Protein AF-A0A2E7CX13-F1 (afdb_monomer)

Structure (mmCIF, N/CA/C/O backbone):
data_AF-A0A2E7CX13-F1
#
_entry.id   AF-A0A2E7CX13-F1
#
loop_
_atom_site.group_PDB
_atom_site.id
_atom_site.type_symbol
_atom_site.label_atom_id
_atom_site.label_alt_id
_atom_site.label_comp_id
_atom_site.label_asym_id
_atom_site.label_entity_id
_atom_site.label_seq_id
_atom_site.pdbx_PDB_ins_code
_atom_site.Cartn_x
_atom_site.Cartn_y
_atom_site.Cartn_z
_atom_site.occupancy
_atom_site.B_iso_or_equiv
_atom_site.auth_seq_id
_atom_site.auth_comp_id
_atom_site.auth_asym_id
_atom_site.auth_atom_id
_atom_site.pdbx_PDB_model_num
ATOM 1 N N . MET A 1 1 ? -45.166 -41.667 21.341 1.00 58.81 1 MET A N 1
ATOM 2 C CA . MET A 1 1 ? -43.949 -41.031 21.883 1.00 58.81 1 MET A CA 1
ATOM 3 C C . MET A 1 1 ? -43.698 -39.803 21.030 1.00 58.81 1 MET A C 1
ATOM 5 O O . MET A 1 1 ? -43.535 -39.968 19.830 1.00 58.81 1 MET A O 1
ATOM 9 N N . GLY A 1 2 ? -43.829 -38.601 21.593 1.00 63.16 2 GLY A N 1
ATOM 10 C CA . GLY A 1 2 ? -43.587 -37.363 20.851 1.00 63.16 2 GLY A CA 1
ATOM 11 C C . GLY A 1 2 ? -42.086 -37.153 20.697 1.00 63.16 2 GLY A C 1
ATOM 12 O O . GLY A 1 2 ? -41.378 -37.131 21.699 1.00 63.16 2 GLY A O 1
ATOM 13 N N . SER A 1 3 ? -41.606 -37.072 19.459 1.00 66.44 3 SER A N 1
ATOM 14 C CA . SER A 1 3 ? -40.248 -36.619 19.168 1.00 66.44 3 SER A CA 1
ATOM 15 C C . SER A 1 3 ? -40.232 -35.104 19.347 1.00 66.44 3 SER A C 1
ATOM 17 O O . SER A 1 3 ? -40.967 -34.395 18.662 1.00 66.44 3 SER A O 1
ATOM 19 N N . TYR A 1 4 ? -39.446 -34.623 20.303 1.00 64.88 4 TYR A N 1
ATOM 20 C CA . TYR A 1 4 ? -39.110 -33.211 20.393 1.00 64.88 4 TYR A CA 1
ATOM 21 C C . TYR A 1 4 ? -37.894 -32.991 19.498 1.00 64.88 4 TYR A C 1
ATOM 23 O O . TYR A 1 4 ? -36.850 -33.605 19.704 1.00 64.88 4 TYR A O 1
ATOM 31 N N . THR A 1 5 ? -38.058 -32.179 18.458 1.00 73.94 5 THR A N 1
ATOM 32 C CA . THR A 1 5 ? -36.937 -31.683 17.659 1.00 73.94 5 THR A CA 1
ATOM 33 C C . THR A 1 5 ? -36.339 -30.517 18.428 1.00 73.94 5 THR A C 1
ATOM 35 O O . THR A 1 5 ? -36.969 -29.466 18.534 1.00 73.94 5 THR A O 1
ATOM 38 N N . GLU A 1 6 ? -35.169 -30.717 19.027 1.00 71.31 6 GLU A N 1
ATOM 39 C CA . GLU A 1 6 ? -34.402 -29.604 19.576 1.00 71.31 6 GLU A CA 1
ATOM 40 C C . GLU A 1 6 ? -33.894 -28.760 18.404 1.00 71.31 6 GLU A C 1
ATOM 42 O O . GLU A 1 6 ? -33.181 -29.247 17.526 1.00 71.31 6 GLU A O 1
ATOM 47 N N . LEU A 1 7 ? -34.323 -27.501 18.359 1.00 70.00 7 LEU A N 1
ATOM 48 C CA . LEU A 1 7 ? -33.728 -26.498 17.488 1.00 70.00 7 LEU A CA 1
ATOM 49 C C . LEU A 1 7 ? -32.399 -26.100 18.126 1.00 70.00 7 LEU A C 1
ATOM 51 O O . LEU A 1 7 ? -32.385 -25.411 19.145 1.00 70.00 7 LEU A O 1
ATOM 55 N N . LEU A 1 8 ? -31.291 -26.565 17.547 1.00 72.19 8 LEU A N 1
ATOM 56 C CA . LEU A 1 8 ? -29.978 -26.003 17.840 1.00 72.19 8 LEU A CA 1
ATOM 57 C C . LEU A 1 8 ? -30.003 -24.526 17.449 1.00 72.19 8 LEU A C 1
ATOM 59 O O . LEU A 1 8 ? -30.216 -24.184 16.286 1.00 72.19 8 LEU A O 1
ATOM 63 N N . GLU A 1 9 ? -29.814 -23.657 18.434 1.00 68.50 9 GLU A N 1
ATOM 64 C CA . GLU A 1 9 ? -29.599 -22.239 18.194 1.00 68.50 9 GLU A CA 1
ATOM 65 C C . GLU A 1 9 ? -28.250 -22.086 17.486 1.00 68.50 9 GLU A C 1
ATOM 67 O O . GLU A 1 9 ? -27.199 -22.440 18.029 1.00 68.50 9 GLU A O 1
ATOM 72 N N . GLN A 1 10 ? -28.280 -21.609 16.244 1.00 65.06 10 GLN A N 1
ATOM 73 C CA . GLN A 1 10 ? -27.065 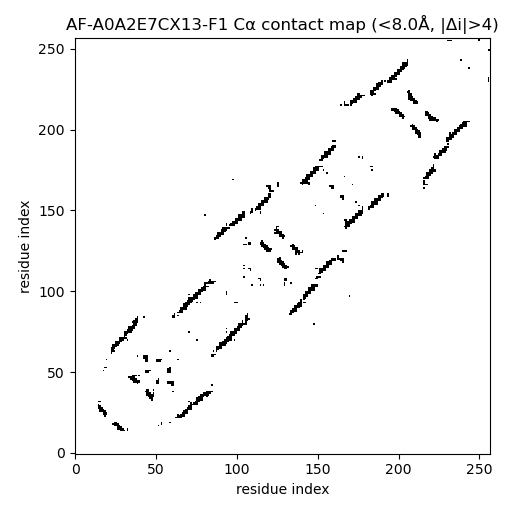-21.300 15.510 1.00 65.06 10 GLN A CA 1
ATOM 74 C C . GLN A 1 10 ? -26.466 -20.038 16.128 1.00 65.06 10 GLN A C 1
ATOM 76 O O . GLN A 1 10 ? -26.970 -18.933 15.933 1.00 65.06 10 GLN A O 1
ATOM 81 N N . ARG A 1 11 ? -25.408 -20.209 16.921 1.00 63.69 11 ARG A N 1
ATOM 82 C CA . ARG A 1 11 ? -24.608 -19.081 17.385 1.00 63.69 11 ARG A CA 1
ATOM 83 C C . ARG A 1 11 ? -23.756 -18.609 16.219 1.00 63.69 11 ARG A C 1
ATOM 85 O O . ARG A 1 11 ? -22.940 -19.372 15.714 1.00 63.69 11 ARG A O 1
ATOM 92 N N . GLN A 1 12 ? -23.975 -17.371 15.792 1.00 63.53 12 GLN A N 1
ATOM 93 C CA . GLN A 1 12 ? -23.035 -16.677 14.927 1.00 63.53 12 GLN A CA 1
ATOM 94 C C . GLN A 1 12 ? -21.748 -16.489 15.738 1.00 63.53 12 GLN A C 1
ATOM 96 O O . GLN A 1 12 ? -21.770 -15.841 16.787 1.00 63.53 12 GLN A O 1
ATOM 101 N N . LEU A 1 13 ? -20.671 -17.147 15.314 1.00 69.31 13 LEU A N 1
ATOM 102 C CA . LEU A 1 13 ? -19.339 -16.871 15.837 1.00 69.31 13 LEU A CA 1
ATOM 103 C C . LEU A 1 13 ? -18.994 -15.435 15.439 1.00 69.31 13 LEU A C 1
ATOM 105 O O . LEU A 1 13 ? -19.281 -15.010 14.320 1.00 69.31 13 LEU A O 1
ATOM 109 N N . LEU A 1 14 ? -18.494 -14.664 16.401 1.00 71.75 14 LEU A N 1
ATOM 1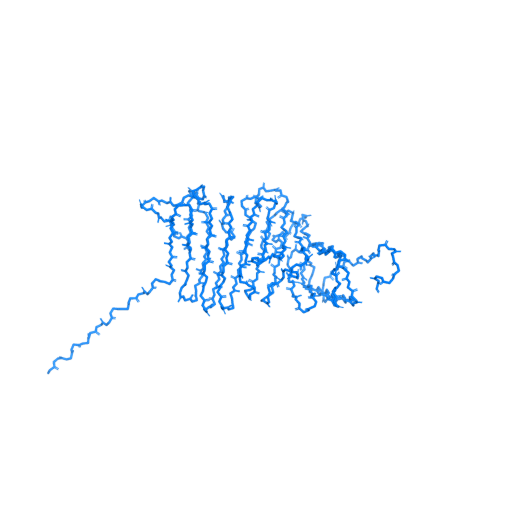10 C CA . LEU A 1 14 ? -17.903 -13.369 16.103 1.00 71.75 14 LEU A CA 1
ATOM 111 C C . LEU A 1 14 ? -16.570 -13.672 15.441 1.00 71.75 14 LEU A C 1
ATOM 113 O O . LEU A 1 14 ? -15.701 -14.200 16.123 1.00 71.75 14 LEU A O 1
ATOM 117 N N . THR A 1 15 ? -16.455 -13.364 14.156 1.00 87.62 15 THR A N 1
ATOM 118 C CA . THR A 1 15 ? -15.236 -13.632 13.391 1.00 87.62 15 THR A CA 1
ATOM 119 C C . THR A 1 15 ? -14.165 -12.560 13.598 1.00 87.62 15 THR A C 1
ATOM 121 O O . THR A 1 15 ? -12.976 -12.787 13.422 1.00 87.62 15 THR A O 1
ATOM 124 N N . LEU A 1 16 ? -14.582 -11.394 14.108 1.00 93.88 16 LEU A N 1
ATOM 125 C CA . LEU A 1 16 ? -13.712 -10.264 14.406 1.00 93.88 16 LEU A CA 1
ATOM 126 C C . LEU A 1 16 ? -13.648 -9.974 15.904 1.00 93.88 16 LEU A C 1
ATOM 128 O O . LEU A 1 16 ? -14.668 -9.758 16.569 1.00 93.88 16 LEU A O 1
ATOM 132 N N . LEU A 1 17 ? -12.425 -9.878 16.416 1.00 94.75 17 LEU A N 1
ATOM 133 C CA . LEU A 1 17 ? -12.120 -9.412 17.761 1.00 94.75 17 LEU A CA 1
ATOM 134 C C . LEU A 1 17 ? -11.445 -8.040 17.692 1.00 94.75 17 LEU A C 1
ATOM 136 O O . LEU A 1 17 ? -10.468 -7.841 16.977 1.00 94.75 17 LEU A O 1
ATOM 140 N N . THR A 1 18 ? -11.949 -7.097 18.488 1.00 96.44 18 THR A N 1
ATOM 141 C CA . THR A 1 18 ? -11.361 -5.761 18.639 1.00 96.44 18 THR A CA 1
ATOM 142 C C . THR A 1 18 ? -10.992 -5.486 20.084 1.00 96.44 18 THR A C 1
ATOM 144 O O . THR A 1 18 ? -11.840 -5.613 20.972 1.00 96.44 18 THR A O 1
ATOM 147 N N . THR A 1 19 ? -9.770 -5.024 20.324 1.00 96.69 19 THR A N 1
ATOM 148 C CA . THR A 1 19 ? -9.323 -4.560 21.642 1.00 96.69 19 THR A CA 1
ATOM 149 C C . THR A 1 19 ? -8.662 -3.197 21.530 1.00 96.69 19 THR A C 1
ATOM 151 O O . THR A 1 19 ? -7.894 -2.961 20.604 1.00 96.69 19 THR A O 1
ATOM 154 N N . PHE A 1 20 ? -8.916 -2.318 22.496 1.00 97.69 20 PHE A N 1
ATOM 155 C CA . PHE A 1 20 ? -8.217 -1.045 22.632 1.00 97.69 20 PHE A CA 1
ATOM 156 C C . PHE A 1 20 ? -7.638 -0.964 24.039 1.00 97.69 20 PHE A C 1
ATOM 158 O O . PHE A 1 20 ? -8.391 -1.053 25.008 1.00 97.69 20 PHE A O 1
ATOM 165 N N . ASP A 1 21 ? -6.318 -0.855 24.150 1.00 97.75 21 ASP A N 1
ATOM 166 C CA . ASP A 1 21 ? -5.628 -0.734 25.434 1.00 97.75 21 ASP A CA 1
ATOM 167 C C . ASP A 1 21 ? -4.359 0.104 25.281 1.00 97.75 21 ASP A C 1
ATOM 169 O O . ASP A 1 21 ? -3.597 -0.076 24.335 1.00 97.75 21 ASP A O 1
ATOM 173 N N . ASN A 1 22 ? -4.131 1.031 26.214 1.00 95.62 22 ASN A N 1
ATOM 174 C CA . ASN A 1 22 ? -2.950 1.904 26.238 1.00 95.62 22 ASN A CA 1
ATOM 175 C C . ASN A 1 22 ? -2.637 2.598 24.891 1.00 95.62 22 ASN A C 1
ATOM 177 O O . ASN A 1 22 ? -1.475 2.788 24.530 1.00 95.62 22 ASN A O 1
ATOM 181 N N . GLY A 1 23 ? -3.681 2.981 24.149 1.00 95.25 23 GLY A N 1
ATOM 182 C CA . GLY A 1 23 ? -3.570 3.622 22.836 1.00 95.25 23 GLY A CA 1
ATOM 183 C C . GLY A 1 23 ? -3.341 2.661 21.665 1.00 95.25 23 GLY A C 1
ATOM 184 O O . GLY A 1 23 ? -3.286 3.104 20.524 1.00 95.25 23 GLY A O 1
ATOM 185 N N . VAL A 1 24 ? -3.246 1.353 21.897 1.00 96.69 24 VAL A N 1
ATOM 186 C CA . VAL A 1 24 ? -3.110 0.360 20.827 1.00 96.69 24 VAL A CA 1
ATOM 187 C C . VAL A 1 24 ? -4.485 -0.188 20.471 1.00 96.69 24 VAL A C 1
ATOM 189 O O . VAL A 1 24 ? -5.127 -0.840 21.297 1.00 96.69 24 VAL A O 1
ATOM 192 N N . LEU A 1 25 ? -4.934 0.053 19.239 1.00 96.62 25 LEU A N 1
ATOM 193 C CA . LEU A 1 25 ? -6.108 -0.608 18.673 1.00 96.62 25 LEU A CA 1
ATOM 194 C C . LEU A 1 25 ? -5.650 -1.879 17.958 1.00 96.62 25 LEU A C 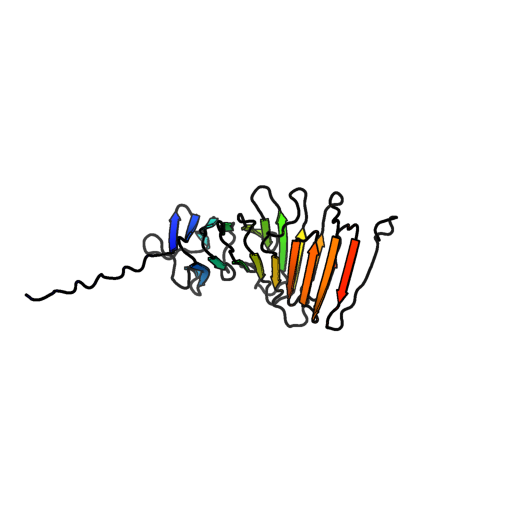1
ATOM 196 O O . LEU A 1 25 ? -4.834 -1.817 17.047 1.00 96.62 25 LEU A O 1
ATOM 200 N N . THR A 1 26 ? -6.161 -3.031 18.378 1.00 97.19 26 THR A N 1
ATOM 201 C CA . THR A 1 26 ? -5.915 -4.317 17.718 1.00 97.19 26 THR A CA 1
ATOM 202 C C . THR A 1 26 ? -7.215 -4.859 17.150 1.00 97.19 26 THR A C 1
ATOM 204 O O . THR A 1 26 ? -8.224 -4.907 17.860 1.00 97.19 26 THR A O 1
ATOM 207 N N . VAL A 1 27 ? -7.173 -5.269 15.887 1.00 96.69 27 VAL A N 1
ATOM 208 C CA . VAL A 1 27 ? -8.234 -6.005 15.199 1.00 96.69 27 VAL A CA 1
ATOM 209 C C . VAL A 1 27 ? -7.658 -7.347 14.771 1.00 96.69 27 VAL A C 1
ATOM 211 O O . VAL A 1 27 ? -6.589 -7.376 14.170 1.00 96.69 27 VAL A O 1
ATOM 214 N N . SER A 1 28 ? -8.342 -8.441 15.087 1.00 95.69 28 SER A N 1
ATOM 215 C CA . SER A 1 28 ? -7.964 -9.775 14.621 1.00 95.69 28 SER A CA 1
ATOM 216 C C . SER A 1 28 ? -9.162 -10.502 14.029 1.00 95.69 28 SER A C 1
ATOM 218 O O . SER A 1 28 ? -10.250 -10.431 14.610 1.00 95.69 28 SER A O 1
ATOM 220 N N . SER A 1 29 ? -8.943 -11.204 12.924 1.00 94.75 29 SER A N 1
ATOM 221 C CA . SER A 1 29 ? -9.902 -12.129 12.322 1.00 94.75 29 SER A CA 1
ATOM 222 C C . SER A 1 29 ? -9.597 -13.585 12.701 1.00 94.75 29 SER A C 1
ATOM 224 O O . SER A 1 29 ? -8.470 -13.900 13.087 1.00 94.75 29 SER A O 1
ATOM 226 N N . ASP A 1 30 ? -10.611 -14.450 12.667 1.00 90.88 30 ASP A N 1
ATOM 227 C CA . ASP A 1 30 ? -10.486 -15.909 12.798 1.00 90.88 30 ASP A CA 1
ATOM 228 C C . ASP A 1 30 ? -11.205 -16.700 11.681 1.00 90.88 30 ASP A C 1
ATOM 230 O O . ASP A 1 30 ? -11.387 -17.917 11.819 1.00 90.88 30 ASP A O 1
ATOM 234 N N . ASP A 1 31 ? -11.635 -16.007 10.617 1.00 91.50 31 ASP A N 1
ATOM 235 C CA . ASP A 1 31 ? -12.180 -16.590 9.383 1.00 91.50 31 ASP A CA 1
ATOM 236 C C . ASP A 1 31 ? -11.883 -15.665 8.175 1.00 91.50 31 ASP A C 1
ATOM 238 O O . ASP A 1 31 ? -11.251 -14.622 8.293 1.00 91.50 31 ASP A O 1
ATOM 242 N N . GLY A 1 32 ? -12.396 -15.977 6.983 1.00 89.12 32 GLY A N 1
ATOM 243 C CA . GLY A 1 32 ? -12.306 -15.105 5.807 1.00 89.12 32 GLY A CA 1
ATOM 244 C C . GLY A 1 32 ? -13.154 -13.832 5.941 1.00 89.12 32 GLY A C 1
ATOM 245 O O . GLY A 1 32 ? -14.264 -13.764 5.404 1.00 89.12 32 GLY A O 1
ATOM 246 N N . ASP A 1 33 ? -12.646 -12.823 6.654 1.00 94.31 33 ASP A N 1
ATOM 247 C CA . ASP A 1 33 ? -13.345 -11.562 6.913 1.00 94.31 33 ASP A CA 1
ATOM 248 C C . ASP A 1 33 ? -12.975 -10.405 5.975 1.00 94.31 33 ASP A C 1
ATOM 250 O O . ASP A 1 33 ? -11.854 -10.257 5.488 1.00 94.31 33 ASP A O 1
ATOM 254 N N . ASN A 1 34 ? -13.930 -9.481 5.835 1.00 94.50 34 ASN A N 1
ATOM 255 C CA . ASN A 1 34 ? -13.649 -8.118 5.397 1.00 94.50 34 ASN A CA 1
ATOM 256 C C . ASN A 1 34 ? -13.408 -7.251 6.640 1.00 94.50 34 ASN A C 1
ATOM 258 O O . ASN A 1 34 ? -14.308 -7.096 7.467 1.00 94.50 34 ASN A O 1
ATOM 262 N N . ILE A 1 35 ? -12.225 -6.658 6.757 1.00 95.31 35 ILE A N 1
ATOM 263 C CA . ILE A 1 35 ? -11.826 -5.728 7.811 1.00 95.31 35 ILE A CA 1
ATOM 264 C C . ILE A 1 35 ? -11.744 -4.329 7.201 1.00 95.31 35 ILE A C 1
ATOM 266 O O . ILE A 1 35 ? -10.724 -3.939 6.645 1.00 95.31 35 ILE A O 1
ATOM 270 N N . VAL A 1 36 ? -12.824 -3.554 7.306 1.00 95.31 36 VAL A N 1
ATOM 271 C CA . VAL A 1 36 ? -12.869 -2.169 6.817 1.00 95.31 36 VAL A CA 1
ATOM 272 C C . VAL A 1 36 ? -12.758 -1.214 7.997 1.00 95.31 36 VAL A C 1
ATOM 274 O O . VAL A 1 36 ? -13.698 -1.078 8.787 1.00 95.31 36 VAL A O 1
ATOM 277 N N . LEU A 1 37 ? -11.617 -0.542 8.112 1.00 94.56 37 LEU A N 1
ATOM 278 C CA . LEU A 1 37 ? -11.345 0.449 9.146 1.00 94.56 37 LEU A CA 1
ATOM 279 C C . LEU A 1 37 ? -11.498 1.860 8.586 1.00 94.56 37 LEU A C 1
ATOM 281 O O . LEU A 1 37 ? -10.917 2.221 7.565 1.00 94.56 37 LEU A O 1
ATOM 285 N N . ALA A 1 38 ? -12.290 2.675 9.279 1.00 93.56 38 ALA A N 1
ATOM 286 C CA . ALA A 1 38 ? -12.569 4.041 8.860 1.00 93.56 38 ALA A CA 1
ATOM 287 C C . ALA A 1 38 ? -12.825 4.975 10.042 1.00 93.56 38 ALA A C 1
ATOM 289 O O . ALA A 1 38 ? -13.101 4.531 11.157 1.00 93.56 38 ALA A O 1
ATOM 290 N N . THR A 1 39 ? -12.809 6.280 9.788 1.00 92.19 39 THR A N 1
ATOM 291 C CA . THR A 1 39 ? -13.294 7.304 10.723 1.00 92.19 39 THR A CA 1
ATOM 292 C C . THR A 1 39 ? -14.655 7.826 10.273 1.00 92.19 39 THR A C 1
ATOM 294 O O . THR A 1 39 ? -14.791 8.264 9.133 1.00 92.19 39 THR A O 1
ATOM 297 N N . ASN A 1 40 ? -15.666 7.792 11.144 1.00 93.50 40 ASN A N 1
ATOM 298 C CA . ASN A 1 40 ? -16.998 8.307 10.806 1.00 93.50 40 ASN A CA 1
ATOM 299 C C . ASN A 1 40 ? -17.077 9.845 10.868 1.00 93.50 40 ASN A C 1
ATOM 301 O O . ASN A 1 40 ? -16.144 10.517 11.301 1.00 93.50 40 ASN A O 1
ATOM 305 N N . GLU A 1 41 ? -18.232 10.405 10.497 1.00 90.69 41 GLU A N 1
ATOM 306 C CA . GLU A 1 41 ? -18.490 11.858 10.492 1.00 90.69 41 GLU A CA 1
ATOM 307 C C . GLU A 1 41 ? -18.347 12.529 11.871 1.00 90.69 41 GLU A C 1
ATOM 309 O O . GLU A 1 41 ? -18.118 13.733 11.955 1.00 90.69 41 GLU A O 1
ATOM 314 N N . ASN A 1 42 ? -18.468 11.760 12.957 1.00 91.38 42 ASN A N 1
ATOM 315 C CA . ASN A 1 42 ? -18.275 12.248 14.323 1.00 91.38 42 ASN A CA 1
ATOM 316 C C . ASN A 1 42 ? -16.817 12.119 14.795 1.00 91.38 42 ASN A C 1
ATOM 318 O O . ASN A 1 42 ? -16.534 12.385 15.961 1.00 91.38 42 ASN A O 1
ATOM 322 N N . GLY A 1 43 ? -15.905 11.683 13.921 1.00 89.69 43 GLY A N 1
ATOM 323 C CA . GLY A 1 43 ? -14.495 11.488 14.234 1.00 89.69 43 GLY A CA 1
ATOM 324 C C . GLY A 1 43 ? -14.203 10.249 15.077 1.00 89.69 43 GLY A C 1
ATOM 325 O O . GLY A 1 43 ? -13.136 10.190 15.668 1.00 89.69 43 GLY A O 1
ATOM 326 N N . ALA A 1 44 ? -15.108 9.268 15.157 1.00 93.69 44 ALA A N 1
ATOM 327 C CA . ALA A 1 44 ? -14.857 8.009 15.864 1.00 93.69 44 ALA A CA 1
ATOM 328 C C . ALA A 1 44 ? -14.353 6.917 14.912 1.00 93.69 44 ALA A C 1
ATOM 330 O O . ALA A 1 44 ? -14.776 6.855 13.753 1.00 93.69 44 ALA A O 1
ATOM 331 N N . VAL A 1 45 ? -13.503 6.021 15.420 1.00 94.56 45 VAL A N 1
ATOM 332 C CA . VAL A 1 45 ? -13.055 4.835 14.681 1.00 94.56 45 VAL A CA 1
ATOM 333 C C . VAL A 1 45 ? -14.222 3.864 14.495 1.00 94.56 45 VAL A C 1
ATOM 335 O O . VAL A 1 45 ? -14.994 3.586 15.418 1.00 94.56 45 VAL A O 1
ATOM 338 N N . THR A 1 46 ? -14.343 3.329 13.286 1.00 95.69 46 THR A N 1
ATOM 339 C CA . THR A 1 46 ? -15.327 2.318 12.912 1.00 95.69 46 THR A CA 1
ATOM 340 C C . THR A 1 46 ? -14.650 1.096 12.313 1.00 95.69 46 THR A C 1
ATOM 342 O O . THR A 1 46 ? -13.674 1.232 11.579 1.00 95.69 46 THR A O 1
ATOM 345 N N . LEU A 1 47 ? -15.198 -0.078 12.618 1.00 96.44 47 LEU A N 1
ATOM 346 C CA . LEU A 1 47 ? -14.871 -1.356 11.996 1.00 96.44 47 LEU A CA 1
ATOM 347 C C . LEU A 1 47 ? -16.129 -1.873 11.303 1.00 96.44 47 LEU A C 1
ATOM 349 O O . LEU A 1 47 ? -17.164 -2.047 11.950 1.00 96.44 47 LEU A O 1
ATOM 353 N N . ASN A 1 48 ? -16.065 -2.080 9.989 1.00 95.38 48 ASN A N 1
ATOM 354 C CA . ASN A 1 48 ? -17.203 -2.500 9.166 1.00 95.38 48 ASN A CA 1
ATOM 355 C C . ASN A 1 48 ? -18.447 -1.612 9.377 1.00 95.38 48 ASN A C 1
ATOM 357 O O . ASN A 1 48 ? -19.581 -2.085 9.436 1.00 95.38 48 ASN A O 1
ATOM 361 N N . GLY A 1 49 ? -18.221 -0.304 9.552 1.00 95.06 49 GLY A N 1
ATOM 362 C CA . GLY A 1 49 ? -19.256 0.702 9.812 1.00 95.06 49 GLY A CA 1
ATOM 363 C C . GLY A 1 49 ? -19.776 0.760 11.256 1.00 95.06 49 GLY A C 1
ATOM 364 O O . GLY A 1 49 ? -20.487 1.705 11.601 1.00 95.06 49 GLY A O 1
ATOM 365 N N . ALA A 1 50 ? -19.416 -0.190 12.123 1.00 95.88 50 ALA A N 1
ATOM 366 C CA . ALA A 1 50 ? -19.771 -0.165 13.540 1.00 95.88 50 ALA A CA 1
ATOM 367 C C . ALA A 1 50 ? -18.739 0.630 14.353 1.00 95.88 50 ALA A C 1
ATOM 369 O O . ALA A 1 50 ? -17.538 0.487 14.150 1.00 95.88 50 ALA A O 1
ATOM 370 N N . VAL A 1 51 ? -19.195 1.460 15.297 1.00 96.31 51 VAL A N 1
ATOM 371 C CA . VAL A 1 51 ? -18.301 2.252 16.160 1.00 96.31 51 VAL A CA 1
ATOM 372 C C . VAL A 1 51 ? -17.523 1.341 17.104 1.00 96.31 51 VAL A C 1
ATOM 374 O O . VAL A 1 51 ? -18.117 0.628 17.917 1.00 96.31 51 VAL A O 1
ATOM 377 N N . VAL A 1 52 ? -16.194 1.426 17.048 1.00 96.31 52 VAL A N 1
ATOM 378 C CA . VAL A 1 52 ? -15.315 0.767 18.015 1.00 96.31 52 VAL A CA 1
ATOM 379 C C . VAL A 1 52 ? -15.413 1.523 19.336 1.00 96.31 52 VAL A C 1
ATOM 381 O O . VAL A 1 52 ? -15.236 2.740 19.382 1.00 96.31 52 VAL A O 1
ATOM 384 N N . SER A 1 53 ? -15.737 0.808 20.413 1.00 96.62 53 SER A N 1
ATOM 385 C CA . SER A 1 53 ? -15.942 1.399 21.738 1.00 96.62 53 SER A CA 1
ATOM 386 C C . SER A 1 53 ? -15.046 0.746 22.787 1.00 96.62 53 SER A C 1
ATOM 388 O O . SER A 1 53 ? -14.866 -0.469 22.785 1.00 96.62 53 SER A O 1
ATOM 390 N N . HIS A 1 54 ? -14.552 1.548 23.725 1.00 96.50 54 HIS A N 1
ATOM 391 C CA . HIS A 1 54 ? -13.817 1.121 24.912 1.00 96.50 54 HIS A CA 1
ATOM 392 C C . HIS A 1 54 ? -14.453 1.775 26.143 1.00 96.50 54 HIS A C 1
ATOM 394 O O . HIS A 1 54 ? -14.737 2.970 26.130 1.00 96.50 54 HIS A O 1
ATOM 400 N N . ASP A 1 55 ? -14.774 0.993 27.178 1.00 95.06 55 ASP A N 1
ATOM 401 C CA . ASP A 1 55 ? -15.485 1.472 28.376 1.00 95.06 55 ASP A CA 1
ATOM 402 C C . ASP A 1 55 ? -16.765 2.283 28.073 1.00 95.06 55 ASP A C 1
ATOM 404 O O . ASP A 1 55 ? -17.107 3.264 28.735 1.00 95.06 55 ASP A O 1
ATOM 408 N N . SER A 1 56 ? -17.524 1.837 27.064 1.00 95.38 56 SER A N 1
ATOM 409 C CA . SER A 1 56 ? -18.747 2.494 26.559 1.00 95.38 56 SER A CA 1
ATOM 410 C C . SER A 1 56 ? -18.537 3.886 25.943 1.00 95.38 56 SER A C 1
ATOM 412 O O . SER A 1 56 ? -19.517 4.599 25.724 1.00 95.38 56 SER A O 1
ATOM 414 N N . GLN A 1 57 ? -17.295 4.285 25.667 1.00 96.69 57 GLN A N 1
ATOM 415 C CA . GLN A 1 57 ? -16.965 5.489 24.905 1.00 96.69 57 GLN A CA 1
ATOM 416 C C . GLN A 1 57 ? -16.441 5.106 23.514 1.00 96.69 57 GLN A C 1
ATOM 418 O O . GLN A 1 57 ? -15.703 4.126 23.403 1.00 96.69 57 GLN A O 1
ATOM 423 N N . PRO A 1 58 ? -16.796 5.848 22.451 1.00 97.06 58 PRO A N 1
ATOM 424 C CA . PRO A 1 58 ? -16.166 5.684 21.145 1.00 97.06 58 PRO A CA 1
ATOM 425 C C . PRO A 1 58 ? -14.650 5.894 21.225 1.00 97.06 58 PRO A C 1
ATOM 427 O O . PRO A 1 58 ? -14.192 6.805 21.913 1.00 97.06 58 PRO A O 1
ATOM 430 N N . VAL A 1 59 ? -13.881 5.079 20.505 1.00 95.81 59 VAL A N 1
ATOM 431 C CA . VAL A 1 59 ? -12.435 5.285 20.347 1.00 95.81 59 VAL A CA 1
ATOM 432 C C . VAL A 1 59 ? -12.209 6.421 19.350 1.00 95.81 59 VAL A C 1
ATOM 434 O O . VAL A 1 59 ? -12.649 6.329 18.199 1.00 95.81 59 VAL A O 1
ATOM 437 N N . ASN A 1 60 ? -11.525 7.488 19.771 1.00 93.56 60 ASN A N 1
ATOM 438 C CA . ASN A 1 60 ? -11.131 8.565 18.863 1.00 93.56 60 ASN A CA 1
ATOM 439 C C . ASN A 1 60 ? -9.779 8.228 18.208 1.00 93.56 60 ASN A C 1
ATOM 441 O O . ASN A 1 60 ? -8.895 7.704 18.884 1.00 93.56 60 ASN A O 1
ATOM 445 N N . PRO A 1 61 ? -9.552 8.583 16.932 1.00 91.06 61 PRO A N 1
ATOM 446 C CA . PRO A 1 61 ? -8.272 8.393 16.250 1.00 91.06 61 PRO A CA 1
ATOM 447 C C . PRO A 1 61 ? -7.092 9.038 16.978 1.00 91.06 61 PRO A C 1
ATOM 449 O O . PRO A 1 61 ? -6.002 8.486 16.979 1.00 91.06 61 PRO A O 1
ATOM 452 N N . THR A 1 62 ? -7.307 10.172 17.650 1.00 90.56 62 THR A N 1
ATOM 453 C CA . THR A 1 62 ? -6.261 10.853 18.430 1.00 90.56 62 THR A CA 1
ATOM 454 C C . THR A 1 62 ? -5.835 10.088 19.681 1.00 90.56 62 THR A C 1
ATOM 456 O O . THR A 1 62 ? -4.780 10.380 20.236 1.00 90.56 62 THR A O 1
ATOM 459 N N . ASP A 1 63 ? -6.659 9.144 20.143 1.00 93.50 63 ASP A N 1
ATOM 460 C CA . ASP A 1 63 ? -6.342 8.280 21.280 1.00 93.50 63 ASP A CA 1
ATOM 461 C C . ASP A 1 63 ? -5.543 7.043 20.834 1.00 93.50 63 ASP A C 1
ATOM 463 O O . ASP A 1 63 ? -4.942 6.363 21.666 1.00 93.50 63 ASP A O 1
ATOM 467 N N . VAL A 1 64 ? -5.521 6.749 19.528 1.00 93.75 64 VAL A N 1
ATOM 468 C CA . VAL A 1 64 ? -4.781 5.629 18.947 1.00 93.75 64 VAL A CA 1
ATOM 469 C C . VAL A 1 64 ? -3.345 6.071 18.656 1.00 93.75 64 VAL A C 1
ATOM 471 O O . VAL A 1 64 ? -3.094 7.029 17.934 1.00 93.75 64 VAL A O 1
ATOM 474 N N . THR A 1 65 ? -2.383 5.362 19.233 1.00 93.12 65 THR A N 1
ATOM 475 C CA . THR A 1 65 ? -0.942 5.548 19.018 1.00 93.12 65 THR A CA 1
ATOM 476 C C . THR A 1 65 ? -0.353 4.474 18.111 1.00 93.12 65 THR A C 1
ATOM 478 O O . THR A 1 65 ? 0.731 4.668 17.567 1.00 93.12 65 THR A O 1
ATOM 481 N N . SER A 1 66 ? -1.053 3.351 17.943 1.00 92.75 66 SER A N 1
ATOM 482 C CA . SER A 1 66 ? -0.715 2.277 17.013 1.00 92.75 66 SER A CA 1
ATOM 483 C C . SER A 1 66 ? -1.972 1.478 16.671 1.00 92.75 66 SER A C 1
ATOM 485 O O . SER A 1 66 ? -2.791 1.188 17.548 1.00 92.75 66 SER A O 1
ATOM 487 N N . LEU A 1 67 ? -2.113 1.120 15.397 1.00 93.50 67 LEU A N 1
ATOM 488 C CA . LEU A 1 67 ? -3.148 0.213 14.913 1.00 93.50 67 LEU A CA 1
ATOM 489 C C . LEU A 1 67 ? -2.492 -1.077 14.428 1.00 93.50 67 LEU A C 1
ATOM 491 O O . LEU A 1 67 ? -1.665 -1.028 13.525 1.00 93.50 67 LEU A O 1
ATOM 495 N N . ASN A 1 68 ? -2.895 -2.209 14.999 1.00 94.94 68 ASN A N 1
ATOM 496 C CA . ASN A 1 68 ? -2.481 -3.535 14.559 1.00 94.94 68 ASN A CA 1
ATOM 497 C C . ASN A 1 68 ? -3.681 -4.274 13.969 1.00 94.94 68 ASN A C 1
ATOM 499 O O . ASN A 1 68 ? -4.718 -4.392 14.628 1.00 94.94 68 ASN A O 1
ATOM 503 N N . VAL A 1 69 ? -3.539 -4.782 12.752 1.00 94.06 69 VAL A N 1
ATOM 504 C CA . VAL A 1 69 ? -4.555 -5.601 12.089 1.00 94.06 69 VAL A CA 1
ATOM 505 C C . VAL A 1 69 ? -3.943 -6.954 11.763 1.00 94.06 69 VAL A C 1
ATOM 507 O O . VAL A 1 69 ? -2.905 -6.998 11.112 1.00 94.06 69 VAL A O 1
ATOM 510 N N . PHE A 1 70 ? -4.576 -8.023 12.236 1.00 94.62 70 PHE A N 1
ATOM 511 C CA . PHE A 1 70 ? -4.154 -9.402 12.018 1.00 94.62 70 PHE A CA 1
ATOM 512 C C . PHE A 1 70 ? -5.269 -10.162 11.301 1.00 94.62 70 PHE A C 1
ATOM 514 O O . PHE A 1 70 ? -6.367 -10.307 11.845 1.00 94.62 70 PHE A O 1
ATOM 521 N N . GLY A 1 71 ? -4.999 -10.617 10.088 1.00 93.19 71 GLY A N 1
ATOM 522 C CA . GLY A 1 71 ? -5.789 -11.650 9.441 1.00 93.19 71 GLY A CA 1
ATOM 523 C C . GLY A 1 71 ? -5.425 -13.047 9.951 1.00 93.19 71 GLY A C 1
ATOM 524 O O . GLY A 1 71 ? -4.701 -13.195 10.946 1.00 93.19 71 GLY A O 1
ATOM 525 N N . ASP A 1 72 ? -5.972 -14.067 9.305 1.00 92.00 72 ASP A N 1
ATOM 526 C CA . ASP A 1 72 ? -5.834 -15.472 9.680 1.00 92.00 72 ASP A CA 1
ATOM 527 C C . ASP A 1 72 ? -5.202 -16.322 8.553 1.00 92.00 72 ASP A C 1
ATOM 529 O O . ASP A 1 72 ? -4.245 -15.905 7.901 1.00 92.00 72 ASP A O 1
ATOM 533 N N . ASP A 1 73 ? -5.598 -17.588 8.397 1.00 91.12 73 ASP A N 1
ATOM 534 C CA . ASP A 1 73 ? -5.176 -18.429 7.269 1.00 91.12 73 ASP A CA 1
ATOM 535 C C . ASP A 1 73 ? -6.213 -18.499 6.137 1.00 91.12 73 ASP A C 1
ATOM 537 O O . ASP A 1 73 ? -5.969 -19.150 5.114 1.00 91.12 73 ASP A O 1
ATOM 541 N N . ALA A 1 74 ? -7.357 -17.833 6.298 1.00 92.94 74 ALA A N 1
ATOM 542 C CA . ALA A 1 74 ? -8.353 -17.653 5.261 1.00 92.94 74 ALA A CA 1
ATOM 543 C C . ALA A 1 74 ? -8.050 -16.398 4.428 1.00 92.94 74 ALA A C 1
ATOM 545 O O . ALA A 1 74 ? -7.062 -15.711 4.625 1.00 92.94 74 ALA A O 1
ATOM 546 N N . VAL A 1 75 ? -8.882 -16.134 3.420 1.00 92.00 75 VAL A N 1
ATOM 547 C CA . VAL A 1 75 ? -8.730 -14.946 2.570 1.00 92.00 75 VAL A CA 1
ATOM 548 C C . VAL A 1 75 ? -9.392 -13.759 3.253 1.00 92.00 75 VAL A C 1
ATOM 550 O O . VAL A 1 75 ? -10.621 -13.725 3.372 1.00 92.00 75 VAL A O 1
ATOM 553 N N . ASN A 1 76 ? -8.597 -12.770 3.639 1.00 93.06 76 ASN A N 1
ATOM 554 C CA . ASN A 1 76 ? -9.062 -11.521 4.214 1.00 93.06 76 ASN A CA 1
ATOM 555 C C . ASN A 1 76 ? -8.969 -10.358 3.219 1.00 93.06 76 ASN A C 1
ATOM 557 O O . ASN A 1 76 ? -8.057 -10.250 2.397 1.00 93.06 76 ASN A O 1
ATOM 561 N N . LEU A 1 77 ? -9.919 -9.430 3.330 1.00 94.88 77 LEU A N 1
ATOM 562 C CA . LEU A 1 77 ? -9.816 -8.101 2.729 1.00 94.88 77 LEU A CA 1
ATOM 563 C C . LEU A 1 77 ? -9.608 -7.088 3.847 1.00 94.88 77 LEU A C 1
ATOM 565 O O . LEU A 1 77 ? -10.531 -6.827 4.614 1.00 94.88 77 LEU A O 1
ATOM 569 N N . ILE A 1 78 ? -8.431 -6.478 3.915 1.00 94.62 78 ILE A N 1
ATOM 570 C CA . ILE A 1 78 ? -8.104 -5.457 4.911 1.00 94.62 78 ILE A CA 1
ATOM 571 C C . ILE A 1 78 ? -8.073 -4.100 4.214 1.00 94.62 78 ILE A C 1
ATOM 573 O O . ILE A 1 78 ? -7.192 -3.846 3.402 1.00 94.62 78 ILE A O 1
ATOM 577 N N . ASP A 1 79 ? -9.020 -3.220 4.524 1.00 95.19 79 ASP A N 1
ATOM 578 C CA . ASP A 1 79 ? -9.141 -1.892 3.920 1.00 95.19 79 ASP A CA 1
ATOM 579 C C . ASP A 1 79 ? -8.999 -0.801 4.990 1.00 95.19 79 ASP A C 1
ATOM 581 O O . ASP A 1 79 ? -9.832 -0.677 5.893 1.00 95.19 79 ASP A O 1
ATOM 585 N N . THR A 1 80 ? -7.937 -0.001 4.887 1.00 93.06 80 THR A N 1
ATOM 586 C CA . THR A 1 80 ? -7.661 1.145 5.770 1.00 93.06 80 THR A CA 1
ATOM 587 C C . THR A 1 80 ? -7.838 2.494 5.072 1.00 93.06 80 THR A C 1
ATOM 589 O O . THR A 1 80 ? -7.557 3.535 5.668 1.00 93.06 80 THR A O 1
ATOM 592 N N . THR A 1 81 ? -8.359 2.512 3.840 1.00 90.88 81 THR A N 1
ATOM 593 C CA . THR A 1 81 ? -8.551 3.738 3.038 1.00 90.88 81 THR A CA 1
ATOM 594 C C . THR A 1 81 ? -9.508 4.743 3.687 1.00 90.88 81 THR A C 1
ATOM 596 O O . THR A 1 81 ? -9.486 5.928 3.373 1.00 90.88 81 THR A O 1
ATOM 599 N N . GLY A 1 82 ? -10.356 4.302 4.621 1.00 89.44 82 GLY A N 1
ATOM 600 C CA . GLY A 1 82 ? -11.304 5.167 5.322 1.00 89.44 82 GLY A CA 1
ATOM 601 C C . GLY A 1 82 ? -10.722 5.943 6.510 1.00 89.44 82 GLY A C 1
ATOM 602 O O . GLY A 1 82 ? -11.465 6.679 7.169 1.00 89.44 82 GLY A O 1
ATOM 603 N N . ILE A 1 83 ? -9.444 5.756 6.854 1.00 88.50 83 ILE A N 1
ATOM 604 C CA . ILE A 1 83 ? -8.819 6.389 8.021 1.00 88.50 83 ILE A CA 1
ATOM 605 C C . ILE A 1 83 ? -8.338 7.806 7.654 1.00 88.50 83 ILE A C 1
ATOM 607 O O . ILE A 1 83 ? -7.256 7.990 7.110 1.00 88.50 83 ILE A O 1
ATOM 611 N N . ARG A 1 84 ? -9.132 8.832 8.000 1.00 79.56 84 ARG A N 1
ATOM 612 C CA . ARG A 1 84 ? -8.917 10.231 7.561 1.00 79.56 84 ARG A CA 1
ATOM 613 C C . ARG A 1 84 ? -8.328 11.182 8.603 1.00 79.56 84 ARG A C 1
ATOM 615 O O . ARG A 1 84 ? -8.203 12.365 8.321 1.00 79.56 84 ARG A O 1
ATOM 622 N N . ALA A 1 85 ? -8.023 10.738 9.820 1.00 65.06 85 ALA A N 1
ATOM 623 C CA . ALA A 1 85 ? -7.601 11.644 10.905 1.00 65.06 85 ALA A CA 1
ATOM 624 C C . ALA A 1 85 ? -6.534 11.043 11.833 1.00 65.06 85 ALA A C 1
ATOM 626 O O . ALA A 1 85 ? -6.435 11.411 13.004 1.00 65.06 85 ALA A O 1
ATOM 627 N N . ALA A 1 86 ? -5.774 10.076 11.329 1.00 61.50 86 ALA A N 1
ATOM 628 C CA . ALA A 1 86 ? -4.785 9.341 12.096 1.00 61.50 86 ALA A CA 1
ATOM 629 C C . ALA A 1 86 ? -3.372 9.733 11.670 1.00 61.50 86 ALA A C 1
ATOM 631 O O . ALA A 1 86 ? -3.029 9.563 10.508 1.00 61.50 86 ALA A O 1
ATOM 632 N N . SER A 1 87 ? -2.551 10.175 12.622 1.00 67.00 87 SER A N 1
ATOM 633 C CA . SER A 1 87 ? -1.094 10.273 12.470 1.00 67.00 87 SER A CA 1
ATOM 634 C C . SER A 1 87 ? -0.428 9.237 13.381 1.00 67.00 87 SER A C 1
ATOM 636 O O . SER A 1 87 ? 0.326 9.581 14.298 1.00 67.00 87 SER A O 1
ATOM 638 N N . PHE A 1 88 ? -0.803 7.969 13.228 1.00 82.00 88 PHE A N 1
ATOM 639 C CA . PHE A 1 88 ? -0.228 6.872 14.002 1.00 82.00 88 PHE A CA 1
ATOM 640 C C . PHE A 1 88 ? 0.252 5.752 13.077 1.00 82.00 88 PHE A C 1
ATOM 642 O O . PHE A 1 88 ? -0.360 5.520 12.036 1.00 82.00 88 PHE A O 1
ATOM 649 N N . PRO A 1 89 ? 1.328 5.035 13.448 1.00 85.12 89 PRO A N 1
ATOM 650 C CA . PRO A 1 89 ? 1.768 3.867 12.703 1.00 85.12 89 PRO A CA 1
ATOM 651 C C . PRO A 1 89 ? 0.675 2.798 12.627 1.00 85.12 89 PRO A C 1
ATOM 653 O O . PRO A 1 89 ? 0.067 2.438 13.643 1.00 85.12 89 PRO A O 1
ATOM 656 N N . ILE A 1 90 ? 0.480 2.259 11.428 1.00 89.12 90 ILE A N 1
ATOM 657 C CA . ILE A 1 90 ? -0.386 1.106 11.175 1.00 89.12 90 ILE A CA 1
ATOM 658 C C . ILE A 1 90 ? 0.510 -0.092 10.857 1.00 89.12 90 ILE A C 1
ATOM 660 O O . ILE A 1 90 ? 1.384 0.009 9.999 1.00 89.12 90 ILE A O 1
ATOM 664 N N . ALA A 1 91 ? 0.302 -1.216 11.533 1.00 92.19 91 ALA A N 1
ATOM 665 C CA . ALA A 1 91 ? 0.909 -2.499 11.209 1.00 92.19 91 ALA A CA 1
ATOM 666 C C . ALA A 1 91 ? -0.186 -3.475 10.765 1.00 92.19 91 ALA A C 1
ATOM 668 O O . ALA A 1 91 ? -1.174 -3.666 11.477 1.00 92.19 91 ALA A O 1
ATOM 669 N N . ILE A 1 92 ? -0.019 -4.070 9.588 1.00 92.44 92 ILE A N 1
ATOM 670 C CA . ILE A 1 92 ? -0.972 -5.014 9.002 1.00 92.44 92 ILE A CA 1
ATOM 671 C C . ILE A 1 92 ? -0.245 -6.324 8.732 1.00 92.44 92 ILE A C 1
ATOM 673 O O . ILE A 1 92 ? 0.756 -6.344 8.020 1.00 92.44 92 ILE A O 1
ATOM 677 N N . ASP A 1 93 ? -0.762 -7.404 9.288 1.00 92.81 93 ASP A N 1
ATOM 678 C CA . ASP A 1 93 ? -0.376 -8.775 8.993 1.00 92.81 93 ASP A CA 1
ATOM 679 C C . ASP A 1 93 ? -1.608 -9.458 8.396 1.00 92.81 93 ASP A C 1
ATOM 681 O O . ASP A 1 93 ? -2.611 -9.602 9.092 1.00 92.81 93 ASP A O 1
ATOM 685 N N . GLY A 1 94 ? -1.576 -9.794 7.104 1.00 86.62 94 GLY A N 1
ATOM 686 C CA . GLY A 1 94 ? -2.648 -10.561 6.460 1.00 86.62 94 GLY A CA 1
ATOM 687 C C . GLY A 1 94 ? -2.775 -11.964 7.052 1.00 86.62 94 GLY A C 1
ATOM 688 O O . GLY A 1 94 ? -3.870 -12.495 7.142 1.00 86.62 94 GLY A O 1
ATOM 689 N N . GLY A 1 95 ? -1.682 -12.497 7.603 1.00 90.56 95 GLY A N 1
ATOM 690 C CA . GLY A 1 95 ? -1.599 -13.875 8.040 1.00 90.56 95 GLY A CA 1
ATOM 691 C C . GLY A 1 95 ? -0.975 -14.741 6.951 1.00 90.56 95 GLY A C 1
ATOM 692 O O . GLY A 1 95 ? 0.091 -14.420 6.431 1.00 90.56 95 GLY A O 1
ATOM 693 N N . SER A 1 96 ? -1.560 -15.908 6.688 1.00 87.12 96 SER A N 1
ATOM 694 C CA . SER A 1 96 ? -1.021 -16.864 5.700 1.00 87.12 96 SER A CA 1
ATOM 695 C C . SER A 1 96 ? -1.957 -17.136 4.525 1.00 87.12 96 SER A C 1
ATOM 697 O O . SER A 1 96 ? -1.680 -18.035 3.722 1.00 87.12 96 SER A O 1
ATOM 699 N N . GLY A 1 97 ? -3.062 -16.394 4.453 1.00 88.19 97 GLY A N 1
ATOM 700 C CA . GLY A 1 97 ? -4.034 -16.456 3.377 1.00 88.19 97 GLY A CA 1
ATOM 701 C C . GLY A 1 97 ? -3.580 -15.734 2.109 1.00 88.19 97 GLY A C 1
ATOM 702 O O . GLY A 1 97 ? -2.526 -15.109 2.043 1.00 88.19 97 GLY A O 1
ATOM 703 N N . GLU A 1 98 ? -4.394 -15.830 1.054 1.00 90.25 98 GLU A N 1
ATOM 704 C CA . GLU A 1 98 ? -4.249 -14.971 -0.131 1.00 90.25 98 GLU A CA 1
ATOM 705 C C . GLU A 1 98 ? -4.946 -13.630 0.133 1.00 90.25 98 GLU A C 1
ATOM 707 O O . GLU A 1 98 ? -6.002 -13.337 -0.432 1.00 90.25 98 GLU A O 1
ATOM 712 N N . ASP A 1 99 ? -4.383 -12.841 1.043 1.00 93.12 99 ASP A N 1
ATOM 713 C CA . ASP A 1 99 ? -5.027 -11.628 1.535 1.00 93.12 99 ASP A CA 1
ATOM 714 C C . ASP A 1 99 ? -4.928 -10.466 0.548 1.00 93.12 99 ASP A C 1
ATOM 716 O O . ASP A 1 99 ? -3.989 -10.343 -0.241 1.00 93.12 99 ASP A O 1
ATOM 720 N N . SER A 1 100 ? -5.907 -9.569 0.606 1.00 93.38 100 SER A N 1
ATOM 721 C CA . SER A 1 100 ? -5.895 -8.302 -0.119 1.00 93.38 100 SER A CA 1
ATOM 722 C C . SER A 1 100 ? -5.828 -7.163 0.883 1.00 93.38 100 SER A C 1
ATOM 724 O O . SER A 1 100 ? -6.785 -6.911 1.615 1.00 93.38 100 SER A O 1
ATOM 726 N N . ILE A 1 101 ? -4.726 -6.422 0.876 1.00 93.25 101 ILE A N 1
ATOM 727 C CA . ILE A 1 101 ? -4.539 -5.255 1.732 1.00 93.25 101 ILE A CA 1
ATOM 728 C C . ILE A 1 101 ? -4.686 -4.003 0.880 1.00 93.25 101 ILE A C 1
ATOM 730 O O . ILE A 1 101 ? -3.937 -3.791 -0.069 1.00 93.25 101 ILE A O 1
ATOM 734 N N . ARG A 1 102 ? -5.648 -3.155 1.227 1.00 92.81 102 ARG A N 1
ATOM 735 C CA . ARG A 1 102 ? -5.917 -1.888 0.563 1.00 92.81 102 ARG A CA 1
ATOM 736 C C . ARG A 1 102 ? -5.580 -0.745 1.505 1.00 92.81 102 ARG A C 1
ATOM 738 O O . ARG A 1 102 ? -6.250 -0.534 2.515 1.00 92.81 102 ARG A O 1
ATOM 745 N N . VAL A 1 103 ? -4.535 -0.011 1.158 1.00 89.88 103 VAL A N 1
ATOM 746 C CA . VAL A 1 103 ? -4.110 1.183 1.881 1.00 89.88 103 VAL A CA 1
ATOM 747 C C . VAL A 1 103 ? -4.476 2.404 1.060 1.00 89.88 103 VAL A C 1
ATOM 749 O O . VAL A 1 103 ? -4.305 2.429 -0.158 1.00 89.88 103 VAL A O 1
ATOM 752 N N . GLY A 1 104 ? -5.043 3.393 1.734 1.00 80.50 104 GLY A N 1
ATOM 753 C CA . GLY A 1 104 ? -5.360 4.667 1.118 1.00 80.50 104 GLY A CA 1
ATOM 754 C C . GLY A 1 104 ? -4.354 5.725 1.493 1.00 80.50 104 GLY A C 1
ATOM 755 O O . GLY A 1 104 ? -3.592 5.606 2.458 1.00 80.50 104 GLY A O 1
ATOM 756 N N . SER A 1 105 ? -4.442 6.785 0.724 1.00 65.81 105 SER A N 1
ATOM 757 C CA . SER A 1 105 ? -3.976 8.100 1.067 1.00 65.81 105 SER A CA 1
ATOM 758 C C . SER A 1 105 ? -4.601 8.469 2.445 1.00 65.81 105 SER A C 1
ATOM 760 O O . SER A 1 105 ? -5.817 8.468 2.648 1.00 65.81 105 SER A O 1
ATOM 762 N N . MET A 1 106 ? -3.771 8.571 3.492 1.00 72.12 106 MET A N 1
ATOM 763 C CA . MET A 1 106 ? -4.236 8.847 4.865 1.00 72.12 106 MET A CA 1
ATOM 764 C C . MET A 1 106 ? -4.742 10.295 4.972 1.00 72.12 106 MET A C 1
ATOM 766 O O . MET A 1 106 ? -4.908 10.979 3.972 1.00 72.12 106 MET A O 1
ATOM 770 N N . SER A 1 107 ? -5.002 10.804 6.181 1.00 67.62 107 SER A N 1
ATOM 771 C CA . SER A 1 107 ? -5.530 12.168 6.389 1.00 67.62 107 SER A CA 1
ATOM 772 C C . SER A 1 107 ? -4.849 13.276 5.577 1.00 67.62 107 SER A C 1
ATOM 774 O O . SER A 1 107 ? -5.499 14.259 5.228 1.00 67.62 107 SER A O 1
ATOM 776 N N . ALA A 1 108 ? -3.552 13.112 5.304 1.00 66.81 108 ALA A N 1
ATOM 777 C CA . ALA A 1 108 ? -2.733 14.071 4.586 1.00 66.81 108 ALA A CA 1
ATOM 778 C C . ALA A 1 108 ? -3.048 14.152 3.087 1.00 66.81 108 ALA A C 1
ATOM 780 O O . ALA A 1 108 ? -2.562 15.069 2.450 1.00 66.81 108 ALA A O 1
ATOM 781 N N . ALA A 1 109 ? -3.838 13.218 2.567 1.00 66.44 109 ALA A N 1
ATOM 782 C CA . ALA A 1 109 ? -3.846 12.877 1.161 1.00 66.44 109 ALA A CA 1
ATOM 783 C C . ALA A 1 109 ? -5.232 12.919 0.519 1.00 66.44 109 ALA A C 1
ATOM 785 O O . ALA A 1 109 ? -5.580 12.168 -0.371 1.00 66.44 109 ALA A O 1
ATOM 786 N N . ASP A 1 110 ? -6.080 13.776 1.064 1.00 73.31 110 ASP A N 1
ATOM 787 C CA . ASP A 1 110 ? -7.331 14.243 0.464 1.00 73.31 110 ASP A CA 1
ATOM 788 C C . ASP A 1 110 ? -7.485 15.736 0.830 1.00 73.31 110 ASP A C 1
ATOM 790 O O . ASP A 1 110 ? -8.589 16.260 1.027 1.00 73.31 110 ASP A O 1
ATOM 794 N N . ASP A 1 111 ? -6.359 16.429 1.034 1.00 81.25 111 ASP A N 1
ATOM 795 C CA . ASP A 1 111 ? -6.331 17.826 1.468 1.00 81.25 111 ASP A CA 1
ATOM 796 C C . ASP A 1 111 ? -6.378 18.815 0.285 1.00 81.25 111 ASP A C 1
ATOM 798 O O . ASP A 1 111 ? -6.459 20.036 0.483 1.00 81.25 111 ASP A O 1
ATOM 802 N N . GLY A 1 112 ? -6.436 18.276 -0.939 1.00 84.94 112 GLY A N 1
ATOM 803 C CA . GLY A 1 112 ? -6.452 19.008 -2.198 1.00 84.94 112 GLY A CA 1
ATOM 804 C C . GLY A 1 112 ? -5.058 19.419 -2.669 1.00 84.94 112 GLY A C 1
ATOM 805 O O . GLY A 1 112 ? -4.952 20.327 -3.505 1.00 84.94 112 GLY A O 1
ATOM 806 N N . THR A 1 113 ? -4.004 18.826 -2.108 1.00 86.44 113 THR A N 1
ATOM 807 C CA . THR A 1 113 ? -2.618 19.000 -2.522 1.00 86.44 113 THR A CA 1
ATOM 808 C C . THR A 1 113 ? -1.985 17.656 -2.843 1.00 86.44 113 THR A C 1
ATOM 810 O O . THR A 1 113 ? -2.188 16.697 -2.123 1.00 86.44 113 THR A O 1
ATOM 813 N N . GLY A 1 114 ? -1.178 17.644 -3.908 1.00 87.06 114 GLY A N 1
ATOM 814 C CA . GLY A 1 114 ? -0.550 16.432 -4.419 1.00 87.06 114 GLY A CA 1
ATOM 815 C C . GLY A 1 114 ? 0.233 15.638 -3.382 1.00 87.06 114 GLY A C 1
ATOM 816 O O . GLY A 1 114 ? 1.101 16.204 -2.702 1.00 87.06 114 GLY A O 1
ATOM 817 N N . ASP A 1 115 ? -0.011 14.331 -3.338 1.00 89.44 115 ASP A N 1
ATOM 818 C CA . ASP A 1 115 ? 0.588 13.450 -2.349 1.00 89.44 115 ASP A CA 1
ATOM 819 C C . ASP A 1 115 ? 1.862 12.765 -2.814 1.00 89.44 115 ASP A C 1
ATOM 821 O O . ASP A 1 115 ? 2.117 12.534 -3.993 1.00 89.44 115 ASP A O 1
ATOM 825 N N . THR A 1 116 ? 2.689 12.387 -1.847 1.00 91.94 116 THR A N 1
ATOM 826 C CA . THR A 1 116 ? 3.840 11.511 -2.062 1.00 91.94 116 THR A CA 1
ATOM 827 C C . THR A 1 116 ? 3.605 10.193 -1.349 1.00 91.94 116 THR A C 1
ATOM 829 O O . THR A 1 116 ? 3.383 10.175 -0.139 1.00 91.94 116 THR A O 1
ATOM 832 N N . LEU A 1 117 ? 3.662 9.090 -2.091 1.00 93.88 117 LEU A N 1
ATOM 833 C CA . LEU A 1 117 ? 3.522 7.737 -1.565 1.00 93.88 117 LEU A CA 1
ATOM 834 C C . LEU A 1 117 ? 4.812 6.968 -1.849 1.00 93.88 117 LEU A C 1
ATOM 836 O O . LEU A 1 117 ? 5.048 6.543 -2.973 1.00 93.88 117 LEU A O 1
ATOM 840 N N . ASP A 1 118 ? 5.654 6.793 -0.836 1.00 94.69 118 ASP A N 1
ATOM 841 C CA . ASP A 1 118 ? 6.925 6.077 -0.944 1.00 94.69 118 ASP A CA 1
ATOM 842 C C . ASP A 1 118 ? 6.788 4.642 -0.425 1.00 94.69 118 ASP A C 1
ATOM 844 O O . ASP A 1 118 ? 6.454 4.422 0.741 1.00 94.69 118 ASP A O 1
ATOM 848 N N . VAL A 1 119 ? 7.110 3.654 -1.259 1.00 95.19 119 VAL A N 1
ATOM 849 C CA . VAL A 1 119 ? 7.093 2.230 -0.891 1.00 95.19 119 VAL A CA 1
ATOM 850 C C . VAL A 1 119 ? 8.511 1.679 -0.835 1.00 95.19 119 VAL A C 1
ATOM 852 O O . VAL A 1 119 ? 9.285 1.826 -1.780 1.00 95.19 119 VAL A O 1
ATOM 855 N N . SER A 1 120 ? 8.872 1.036 0.278 1.00 95.69 120 SER A N 1
ATOM 856 C CA . SER A 1 120 ? 10.220 0.499 0.495 1.00 95.69 120 SER A CA 1
ATOM 857 C C . SER A 1 120 ? 10.234 -0.764 1.359 1.00 95.69 120 SER A C 1
ATOM 859 O O . SER A 1 120 ? 9.353 -0.975 2.187 1.00 95.69 120 SER A O 1
ATOM 861 N N . SER A 1 121 ? 11.246 -1.618 1.185 1.00 94.31 121 SER A N 1
ATOM 862 C CA . SER A 1 121 ? 11.410 -2.830 2.000 1.00 94.31 121 SER A CA 1
ATOM 863 C C . SER A 1 121 ? 12.175 -2.500 3.274 1.00 94.31 121 SER A C 1
ATOM 865 O O . SER A 1 121 ? 13.095 -1.684 3.275 1.00 94.31 121 SER A O 1
ATOM 867 N N . THR A 1 122 ? 11.848 -3.163 4.372 1.00 94.44 122 THR A N 1
ATOM 868 C CA . THR A 1 122 ? 12.541 -3.024 5.656 1.00 94.44 122 THR A CA 1
ATOM 869 C C . THR A 1 122 ? 12.817 -4.402 6.253 1.00 94.44 122 THR A C 1
ATOM 871 O O . THR A 1 122 ? 12.361 -5.422 5.742 1.00 94.44 122 THR A O 1
ATOM 874 N N . LEU A 1 123 ? 13.526 -4.455 7.385 1.00 91.12 123 LEU A N 1
ATOM 875 C CA . LEU A 1 123 ? 13.644 -5.698 8.160 1.00 91.12 123 LEU A CA 1
ATOM 876 C C . LEU A 1 123 ? 12.297 -6.201 8.704 1.00 91.12 123 LEU A C 1
ATOM 878 O O . LEU A 1 123 ? 12.202 -7.370 9.065 1.00 91.12 123 LEU A O 1
ATOM 882 N N . GLY A 1 124 ? 11.300 -5.320 8.818 1.00 91.25 124 GLY A N 1
ATOM 883 C CA . GLY A 1 124 ? 9.986 -5.630 9.371 1.00 91.25 124 GLY A CA 1
ATOM 884 C C . GLY A 1 124 ? 8.915 -5.931 8.327 1.00 91.25 124 GLY A C 1
ATOM 885 O O . GLY A 1 124 ? 7.790 -6.163 8.730 1.00 91.25 124 GLY A O 1
ATOM 886 N N . GLY A 1 125 ? 9.225 -5.910 7.029 1.00 93.94 125 GLY A N 1
ATOM 887 C CA . GLY A 1 125 ? 8.234 -6.034 5.955 1.00 93.94 125 GLY A CA 1
ATOM 888 C C . GLY A 1 125 ? 8.282 -4.849 4.994 1.00 93.94 125 GLY A C 1
ATOM 889 O O . GLY A 1 125 ? 9.307 -4.166 4.900 1.00 93.94 125 GLY A O 1
ATOM 890 N N . ILE A 1 126 ? 7.188 -4.597 4.282 1.00 94.81 126 ILE A N 1
ATOM 891 C CA . ILE A 1 126 ? 7.067 -3.484 3.332 1.00 94.81 126 ILE A CA 1
ATOM 892 C C . ILE A 1 126 ? 6.520 -2.262 4.065 1.00 94.81 126 ILE A C 1
ATOM 894 O O . ILE A 1 126 ? 5.562 -2.355 4.822 1.00 94.81 126 ILE A O 1
ATOM 898 N N . GLN A 1 127 ? 7.131 -1.107 3.849 1.00 95.25 127 GLN A N 1
ATOM 899 C CA . GLN A 1 127 ? 6.709 0.162 4.415 1.00 95.25 127 GLN A CA 1
ATOM 900 C C . GLN A 1 127 ? 6.150 1.056 3.311 1.00 95.25 127 GLN A C 1
ATOM 902 O O . GLN A 1 127 ? 6.814 1.260 2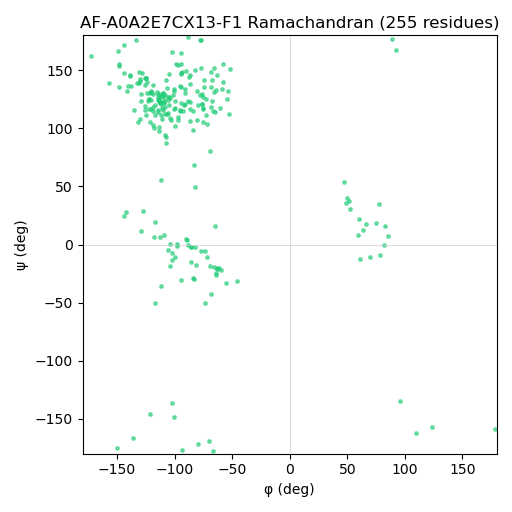.297 1.00 95.25 127 GLN A O 1
ATOM 907 N N . VAL A 1 128 ? 4.964 1.612 3.543 1.00 93.75 128 VAL A N 1
ATOM 908 C CA . VAL A 1 128 ? 4.358 2.680 2.745 1.00 93.75 128 VAL A CA 1
ATOM 909 C C . VAL A 1 128 ? 4.389 3.953 3.584 1.00 93.75 128 VAL A C 1
ATOM 911 O O . VAL A 1 128 ? 3.859 3.973 4.698 1.00 93.75 128 VAL A O 1
ATOM 914 N N . VAL A 1 129 ? 5.031 5.001 3.077 1.00 92.44 129 VAL A N 1
ATOM 915 C CA . VAL A 1 129 ? 5.118 6.312 3.724 1.00 92.44 129 VAL A CA 1
ATOM 916 C C . VAL A 1 129 ? 4.353 7.327 2.890 1.00 92.44 129 VAL A C 1
ATOM 918 O O . VAL A 1 129 ? 4.659 7.505 1.717 1.00 92.44 129 VAL A O 1
ATOM 921 N N . VAL A 1 130 ? 3.387 8.012 3.499 1.00 90.06 130 VAL A N 1
ATOM 922 C CA . VAL A 1 130 ? 2.600 9.066 2.846 1.00 90.06 130 VAL A CA 1
ATOM 923 C C . VAL A 1 130 ? 3.053 10.425 3.372 1.00 90.06 130 VAL A C 1
ATOM 925 O O . VAL A 1 130 ? 3.144 10.626 4.587 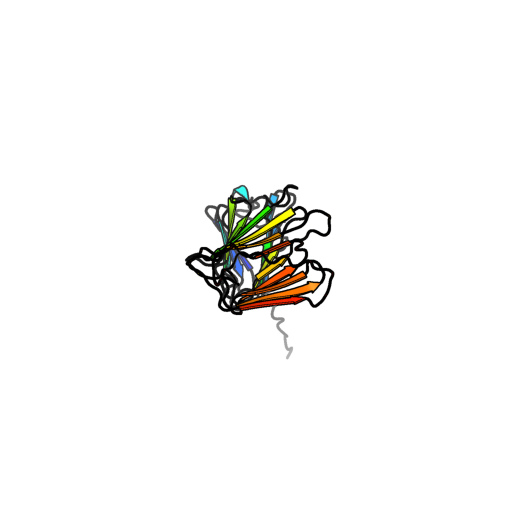1.00 90.06 130 VAL A O 1
ATOM 928 N N . ASN A 1 131 ? 3.397 11.345 2.468 1.00 89.44 131 ASN A N 1
ATOM 929 C CA . ASN A 1 131 ? 3.811 12.723 2.770 1.00 89.44 131 ASN A CA 1
ATOM 930 C C . ASN A 1 131 ? 4.938 12.843 3.805 1.00 89.44 131 ASN A C 1
ATOM 932 O O . ASN A 1 131 ? 5.038 13.826 4.537 1.00 89.44 131 ASN A O 1
ATOM 936 N N . SER A 1 132 ? 5.825 11.840 3.858 1.00 88.94 132 SER A N 1
ATOM 937 C CA . SER A 1 132 ? 6.917 11.727 4.842 1.00 88.94 132 SER A CA 1
ATOM 938 C C . SER A 1 132 ? 6.479 11.681 6.318 1.00 88.94 132 SER A C 1
ATOM 940 O O . SER A 1 132 ? 7.339 11.755 7.201 1.00 88.94 132 SER A O 1
ATOM 942 N N . THR A 1 133 ? 5.181 11.575 6.616 1.00 85.94 133 THR A N 1
ATOM 943 C CA . THR A 1 133 ? 4.652 11.615 7.990 1.00 85.94 133 THR A CA 1
ATOM 944 C C . THR A 1 133 ? 3.982 10.317 8.384 1.00 85.94 133 THR A C 1
ATOM 946 O O . THR A 1 133 ? 4.294 9.758 9.437 1.00 85.94 133 THR A O 1
ATOM 949 N N . ASP A 1 134 ? 3.080 9.832 7.542 1.00 87.06 134 ASP A N 1
ATOM 950 C CA . ASP A 1 134 ? 2.228 8.715 7.894 1.00 87.06 134 ASP A CA 1
ATOM 951 C C . ASP A 1 134 ? 2.865 7.421 7.397 1.00 87.06 134 ASP A C 1
ATOM 953 O O . ASP A 1 134 ? 3.395 7.357 6.292 1.00 87.06 134 ASP A O 1
ATOM 957 N N . THR A 1 135 ? 2.877 6.390 8.238 1.00 90.81 135 THR A N 1
ATOM 958 C CA . THR A 1 135 ? 3.618 5.152 7.978 1.00 90.81 135 THR A CA 1
ATOM 959 C C . THR A 1 135 ? 2.720 3.942 8.166 1.00 90.81 135 THR A C 1
ATOM 961 O O . THR A 1 135 ? 2.202 3.706 9.260 1.00 90.81 135 THR A O 1
ATOM 964 N N . ILE A 1 136 ? 2.619 3.129 7.120 1.00 91.19 136 ILE A N 1
ATOM 965 C CA . ILE A 1 136 ? 1.963 1.825 7.140 1.00 91.19 136 ILE A CA 1
ATOM 966 C C . ILE A 1 136 ? 3.029 0.758 6.927 1.00 91.19 136 ILE A C 1
ATOM 968 O O . ILE A 1 136 ? 3.836 0.851 6.008 1.00 91.19 136 ILE A O 1
ATOM 972 N N . THR A 1 137 ? 3.050 -0.251 7.789 1.00 93.94 137 THR A N 1
ATOM 973 C CA . THR A 1 137 ? 3.934 -1.411 7.666 1.00 93.94 137 THR A CA 1
ATOM 974 C C . THR A 1 137 ? 3.098 -2.643 7.358 1.00 93.94 137 THR A C 1
ATOM 976 O O . THR A 1 137 ? 2.224 -3.016 8.138 1.00 93.94 137 THR A O 1
ATOM 979 N N . ILE A 1 138 ? 3.384 -3.270 6.228 1.00 93.38 138 ILE A N 1
ATOM 980 C CA . ILE A 1 138 ? 2.810 -4.531 5.779 1.00 93.38 138 ILE A CA 1
ATOM 981 C C . ILE A 1 138 ? 3.788 -5.643 6.163 1.00 93.38 138 ILE A C 1
ATOM 983 O O . ILE A 1 138 ? 4.896 -5.719 5.628 1.00 93.38 138 ILE A O 1
ATOM 987 N N . LEU A 1 139 ? 3.396 -6.458 7.139 1.00 92.88 139 LEU A N 1
ATOM 988 C CA . LEU A 1 139 ? 4.187 -7.566 7.680 1.00 92.88 139 LEU A CA 1
ATOM 989 C C . LEU A 1 139 ? 4.039 -8.830 6.826 1.00 92.88 139 LEU A C 1
ATOM 991 O O . LEU A 1 139 ? 4.979 -9.619 6.729 1.00 92.88 139 LEU A O 1
ATOM 995 N N . ASP A 1 140 ? 2.884 -8.986 6.182 1.00 87.56 140 ASP A N 1
ATOM 996 C CA . ASP A 1 140 ? 2.612 -10.102 5.290 1.00 87.56 140 ASP A CA 1
ATOM 997 C C . ASP A 1 140 ? 3.105 -9.801 3.870 1.00 87.56 140 ASP A C 1
ATOM 999 O O . ASP A 1 140 ? 2.530 -9.013 3.120 1.00 87.56 140 ASP A O 1
ATOM 1003 N N . ALA A 1 141 ? 4.207 -10.448 3.500 1.00 85.31 141 ALA A N 1
ATOM 1004 C CA . ALA A 1 141 ? 4.779 -10.339 2.166 1.00 85.31 141 ALA A CA 1
ATOM 1005 C C . ALA A 1 141 ? 4.017 -11.160 1.112 1.00 85.31 141 ALA A C 1
ATOM 1007 O O . ALA A 1 141 ? 4.388 -11.092 -0.060 1.00 85.31 141 ALA A O 1
ATOM 1008 N N . THR A 1 142 ? 3.016 -11.957 1.500 1.00 89.69 142 THR A N 1
ATOM 1009 C CA . THR A 1 142 ? 2.252 -12.823 0.593 1.00 89.69 142 THR A CA 1
ATOM 1010 C C . THR A 1 142 ? 0.966 -12.193 0.071 1.00 89.69 142 THR A C 1
ATOM 1012 O O . THR A 1 142 ? 0.634 -12.442 -1.091 1.00 89.69 142 THR A O 1
ATOM 1015 N N . ALA A 1 143 ? 0.334 -11.310 0.849 1.00 90.94 143 ALA A N 1
ATOM 1016 C CA . ALA A 1 143 ? -0.818 -10.516 0.435 1.00 90.94 143 ALA A CA 1
ATOM 1017 C C . ALA A 1 143 ? -0.605 -9.742 -0.875 1.00 90.94 143 ALA A C 1
ATOM 1019 O O . ALA A 1 143 ? 0.492 -9.281 -1.189 1.00 90.94 143 ALA A O 1
ATOM 1020 N N . GLN A 1 144 ? -1.688 -9.499 -1.609 1.00 95.00 144 GLN A N 1
ATOM 1021 C CA . GLN A 1 144 ? -1.728 -8.451 -2.623 1.00 95.00 144 GLN A CA 1
ATOM 1022 C C . GLN A 1 144 ? -1.846 -7.084 -1.940 1.00 95.00 144 GLN A C 1
ATOM 1024 O O . GLN A 1 144 ? -2.774 -6.847 -1.164 1.00 95.00 144 GLN A O 1
ATOM 1029 N N . LEU A 1 145 ? -0.948 -6.154 -2.272 1.00 95.75 145 LEU A N 1
ATOM 1030 C CA . LEU A 1 145 ? -1.004 -4.778 -1.775 1.00 95.75 145 LEU A CA 1
ATOM 1031 C C . LEU A 1 145 ? -1.615 -3.856 -2.829 1.00 95.75 145 LEU A C 1
ATOM 1033 O O . LEU A 1 145 ? -1.046 -3.659 -3.898 1.00 95.75 145 LEU A O 1
ATOM 1037 N N . THR A 1 146 ? -2.747 -3.245 -2.507 1.00 95.88 146 THR A N 1
ATOM 1038 C CA . THR A 1 146 ? -3.355 -2.173 -3.295 1.00 95.88 146 THR A CA 1
ATOM 1039 C C . THR A 1 146 ? -3.147 -0.841 -2.594 1.00 95.88 146 THR A C 1
ATOM 1041 O O . THR A 1 146 ? -3.548 -0.664 -1.446 1.00 95.88 146 THR A O 1
ATOM 1044 N N . ILE A 1 147 ? -2.556 0.108 -3.305 1.00 93.56 147 ILE A N 1
ATOM 1045 C CA . ILE A 1 147 ? -2.338 1.480 -2.865 1.00 93.56 147 ILE A CA 1
ATOM 1046 C C . ILE A 1 147 ? -3.274 2.360 -3.677 1.00 93.56 147 ILE A C 1
ATOM 1048 O O . ILE A 1 147 ? -3.262 2.326 -4.906 1.00 93.56 147 ILE A O 1
ATOM 1052 N N . VAL A 1 148 ? -4.117 3.105 -2.979 1.00 92.56 148 VAL A N 1
ATOM 1053 C CA . VAL A 1 148 ? -5.112 3.990 -3.578 1.00 92.56 148 VAL A CA 1
ATOM 1054 C C . VAL A 1 148 ? -4.659 5.421 -3.348 1.00 92.56 148 VAL A C 1
ATOM 1056 O O . VAL A 1 148 ? -4.510 5.829 -2.193 1.00 92.56 148 VAL A O 1
ATOM 1059 N N . GLY A 1 149 ? -4.424 6.132 -4.445 1.00 90.88 149 GLY A N 1
ATOM 1060 C CA . GLY A 1 149 ? -4.169 7.562 -4.465 1.00 90.88 149 GLY A CA 1
ATOM 1061 C C . GLY A 1 149 ? -5.381 8.398 -4.055 1.00 90.88 149 GLY A C 1
ATOM 1062 O O . GLY A 1 149 ? -6.436 7.873 -3.676 1.00 90.88 149 GLY A O 1
ATOM 1063 N N . SER A 1 150 ? -5.203 9.705 -4.112 1.00 89.19 150 SER A N 1
ATOM 1064 C CA . SER A 1 150 ? -6.187 10.740 -3.859 1.00 89.19 150 SER A CA 1
ATOM 1065 C C . SER A 1 150 ? -6.866 11.195 -5.155 1.00 89.19 150 SER A C 1
ATOM 1067 O O . SER A 1 150 ? -6.652 10.664 -6.237 1.00 89.19 150 SER A O 1
ATOM 1069 N N . THR A 1 151 ? -7.741 12.196 -5.062 1.00 88.56 151 THR A N 1
ATOM 1070 C CA . THR A 1 151 ? -8.319 12.829 -6.265 1.00 88.56 151 THR A CA 1
ATOM 1071 C C . THR A 1 151 ? -7.504 14.005 -6.808 1.00 88.56 151 THR A C 1
ATOM 1073 O O . THR A 1 151 ? -7.985 14.695 -7.711 1.00 88.56 151 THR A O 1
ATOM 1076 N N . ASP A 1 152 ? -6.342 14.301 -6.224 1.00 88.31 152 ASP A N 1
ATOM 1077 C CA . ASP A 1 152 ? -5.461 15.369 -6.686 1.00 88.31 152 ASP A CA 1
ATOM 1078 C C . ASP A 1 152 ? -4.266 14.830 -7.494 1.00 88.31 152 ASP A C 1
ATOM 1080 O O . ASP A 1 152 ? -4.502 14.083 -8.435 1.00 88.31 152 ASP A O 1
ATOM 1084 N N . GLN A 1 153 ? -3.035 15.316 -7.290 1.00 91.12 153 GLN A N 1
ATOM 1085 C CA . GLN A 1 153 ? -1.892 14.923 -8.128 1.00 91.12 153 GLN A CA 1
ATOM 1086 C C . GLN A 1 153 ? -0.876 14.135 -7.317 1.00 91.12 153 GLN A C 1
ATOM 1088 O O . GLN A 1 153 ? 0.001 14.725 -6.684 1.00 91.12 153 GLN A O 1
ATOM 1093 N N . ASP A 1 154 ? -0.889 12.822 -7.471 1.00 91.88 154 ASP A N 1
ATOM 1094 C CA . ASP A 1 154 ? -0.042 11.961 -6.672 1.00 91.88 154 ASP A CA 1
ATOM 1095 C C . ASP A 1 154 ? 1.291 11.631 -7.343 1.00 91.88 154 ASP A C 1
ATOM 1097 O O . ASP A 1 154 ? 1.447 11.484 -8.560 1.00 91.88 154 ASP A O 1
ATOM 1101 N N . SER A 1 155 ? 2.295 11.457 -6.501 1.00 93.25 155 SER A N 1
ATOM 1102 C CA . SER A 1 155 ? 3.595 10.907 -6.838 1.00 93.25 155 SER A CA 1
ATOM 1103 C C . SER A 1 155 ? 3.795 9.628 -6.048 1.00 93.25 155 SER A C 1
ATOM 1105 O O . SER A 1 155 ? 4.210 9.645 -4.887 1.00 93.25 155 SER A O 1
ATOM 1107 N N . PHE A 1 156 ? 3.568 8.501 -6.705 1.00 94.75 156 PHE A N 1
ATOM 1108 C CA . PHE A 1 156 ? 3.887 7.194 -6.172 1.00 94.75 156 PHE A CA 1
ATOM 1109 C C . PHE A 1 156 ? 5.328 6.818 -6.526 1.00 94.75 156 PHE A C 1
ATOM 1111 O O . PHE A 1 156 ? 5.723 6.798 -7.688 1.00 94.75 156 PHE A O 1
ATOM 1118 N N . SER A 1 157 ? 6.134 6.519 -5.517 1.00 94.06 157 SER A N 1
ATOM 1119 C CA . SER A 1 157 ? 7.559 6.245 -5.638 1.00 94.06 157 SER A CA 1
ATOM 1120 C C . SER A 1 157 ? 7.874 4.864 -5.081 1.00 94.06 157 SER A C 1
ATOM 1122 O O . SER A 1 157 ? 7.569 4.509 -3.942 1.00 94.06 157 SER A O 1
ATOM 1124 N N . PHE A 1 158 ? 8.506 4.067 -5.928 1.00 91.19 158 PHE A N 1
ATOM 1125 C CA . PHE A 1 158 ? 8.927 2.714 -5.650 1.00 91.19 158 PHE A CA 1
ATOM 1126 C C . PHE A 1 158 ? 10.431 2.701 -5.387 1.00 91.19 158 PHE A C 1
ATOM 1128 O O . PHE A 1 158 ? 11.238 2.871 -6.304 1.00 91.19 158 PHE A O 1
ATOM 1135 N N . ASN A 1 159 ? 10.818 2.512 -4.126 1.00 92.25 159 ASN A N 1
ATOM 1136 C CA . ASN A 1 159 ? 12.205 2.598 -3.685 1.00 92.25 159 ASN A CA 1
ATOM 1137 C C . ASN A 1 159 ? 12.763 1.208 -3.360 1.00 92.25 159 ASN A C 1
ATOM 1139 O O . ASN A 1 159 ? 12.663 0.714 -2.230 1.00 92.25 159 ASN A O 1
ATOM 1143 N N . ILE A 1 160 ? 13.382 0.584 -4.363 1.00 90.69 160 ILE A N 1
ATOM 1144 C CA . ILE A 1 160 ? 14.157 -0.645 -4.176 1.00 90.69 160 ILE A CA 1
ATOM 1145 C C . ILE A 1 160 ? 15.362 -0.302 -3.313 1.00 90.69 160 ILE A C 1
ATOM 1147 O O . ILE A 1 160 ? 16.065 0.661 -3.587 1.00 90.69 160 ILE A O 1
ATOM 1151 N N . ASN A 1 161 ? 15.636 -1.079 -2.271 1.00 91.31 161 ASN A N 1
ATOM 1152 C CA . ASN A 1 161 ? 16.747 -0.788 -1.370 1.00 91.31 161 ASN A CA 1
ATOM 1153 C C . ASN A 1 161 ? 17.538 -2.056 -1.024 1.00 91.31 161 ASN A C 1
ATOM 1155 O O . ASN A 1 161 ? 17.417 -3.086 -1.682 1.00 91.31 161 ASN A O 1
ATOM 1159 N N . PHE A 1 162 ? 18.402 -1.988 -0.006 1.00 87.19 162 PHE A N 1
ATOM 1160 C CA . PHE A 1 162 ? 19.270 -3.115 0.354 1.00 87.19 162 PHE A CA 1
ATOM 1161 C C . PHE A 1 162 ? 18.480 -4.331 0.864 1.00 87.19 162 PHE A C 1
ATOM 1163 O O . PHE A 1 162 ? 18.989 -5.448 0.851 1.00 87.19 162 PHE A O 1
ATOM 1170 N N . PHE A 1 163 ? 17.235 -4.124 1.296 1.00 89.94 163 PHE A N 1
ATOM 1171 C CA . PHE A 1 163 ? 16.328 -5.183 1.725 1.00 89.94 163 PHE A CA 1
ATOM 1172 C C . PHE A 1 163 ? 15.555 -5.822 0.560 1.00 89.94 163 PHE A C 1
ATOM 1174 O O . PHE A 1 163 ? 14.827 -6.782 0.790 1.00 89.94 163 PHE A O 1
ATOM 1181 N N . GLY A 1 164 ? 15.746 -5.349 -0.677 1.00 91.50 164 GLY A N 1
ATOM 1182 C CA . GLY A 1 164 ? 15.197 -5.953 -1.891 1.00 91.50 164 GLY A CA 1
ATOM 1183 C C . GLY A 1 164 ? 14.091 -5.131 -2.551 1.00 91.50 164 GLY A C 1
ATOM 1184 O O . GLY A 1 164 ? 13.958 -3.930 -2.312 1.00 91.50 164 GLY A O 1
ATOM 1185 N N . ILE A 1 165 ? 13.329 -5.807 -3.415 1.00 93.69 165 ILE A N 1
ATOM 1186 C CA . ILE A 1 165 ? 12.202 -5.255 -4.172 1.00 93.69 165 ILE A CA 1
ATOM 1187 C C . ILE A 1 165 ? 10.973 -5.189 -3.246 1.00 93.69 165 ILE A C 1
ATOM 1189 O O . ILE A 1 165 ? 10.554 -6.238 -2.756 1.00 93.69 165 ILE A O 1
ATOM 1193 N N . PRO A 1 166 ? 10.377 -4.009 -2.991 1.00 94.12 166 PRO A N 1
ATOM 1194 C CA . PRO A 1 166 ? 9.218 -3.876 -2.105 1.00 94.12 166 PRO A CA 1
ATOM 1195 C C . PRO A 1 166 ? 7.880 -4.201 -2.779 1.00 94.12 166 PRO A C 1
ATOM 1197 O O . PRO A 1 166 ? 6.920 -3.441 -2.684 1.00 94.12 166 PRO A O 1
ATOM 1200 N N . ILE A 1 167 ? 7.817 -5.341 -3.466 1.00 94.38 167 ILE A N 1
ATOM 1201 C CA . ILE A 1 167 ? 6.585 -5.897 -4.037 1.00 94.38 167 ILE A CA 1
ATOM 1202 C C . ILE A 1 167 ? 6.267 -7.177 -3.267 1.00 94.38 167 ILE A C 1
ATOM 1204 O O . ILE A 1 167 ? 7.117 -8.073 -3.233 1.00 94.38 167 ILE A O 1
ATOM 1208 N N . PRO A 1 168 ? 5.079 -7.288 -2.649 1.00 93.75 168 PRO A N 1
ATOM 1209 C CA . PRO A 1 168 ? 4.632 -8.556 -2.092 1.00 93.75 168 PRO A CA 1
ATOM 1210 C C . PRO A 1 168 ? 4.576 -9.635 -3.176 1.00 93.75 168 PRO A C 1
ATOM 1212 O O . PRO A 1 168 ? 4.351 -9.334 -4.348 1.00 93.75 168 PRO A O 1
ATOM 1215 N N . THR A 1 169 ? 4.687 -10.910 -2.814 1.00 93.19 169 THR A N 1
ATOM 1216 C CA . THR A 1 169 ? 4.561 -11.998 -3.795 1.00 93.19 169 THR A CA 1
ATOM 1217 C C . THR A 1 169 ? 3.168 -12.065 -4.426 1.00 93.19 169 THR A C 1
ATOM 1219 O O . THR A 1 169 ? 3.048 -12.544 -5.550 1.00 93.19 169 THR A O 1
ATOM 1222 N N . GLY A 1 170 ? 2.131 -11.556 -3.744 1.00 91.62 170 GLY A N 1
ATOM 1223 C CA . GLY A 1 170 ? 0.782 -11.369 -4.297 1.00 91.62 170 GLY A CA 1
ATOM 1224 C C . GLY A 1 170 ? 0.659 -10.205 -5.297 1.00 91.62 170 GLY A C 1
ATOM 1225 O O . GLY A 1 170 ? -0.389 -10.027 -5.921 1.00 91.62 170 GLY A O 1
ATOM 1226 N N . GLY A 1 171 ? 1.729 -9.427 -5.481 1.00 95.56 171 GLY A N 1
ATOM 1227 C CA . GLY A 1 171 ? 1.794 -8.263 -6.357 1.00 95.56 171 GLY A CA 1
ATOM 1228 C C . GLY A 1 171 ? 1.467 -6.947 -5.653 1.00 95.56 171 GLY A C 1
ATOM 1229 O O . GLY A 1 171 ? 0.955 -6.908 -4.531 1.00 95.56 171 GLY A O 1
ATOM 1230 N N . LEU A 1 172 ? 1.772 -5.852 -6.347 1.00 96.50 172 LEU A N 1
ATOM 1231 C CA . LEU A 1 172 ? 1.424 -4.493 -5.944 1.00 96.50 172 LEU A CA 1
ATOM 1232 C C . LEU A 1 172 ? 0.522 -3.867 -7.012 1.00 96.50 172 LEU A C 1
ATOM 1234 O O . LEU A 1 172 ? 0.777 -4.018 -8.204 1.00 96.50 172 LEU A O 1
ATOM 1238 N N . SER A 1 173 ? -0.523 -3.157 -6.601 1.00 96.88 173 SER A N 1
ATOM 1239 C CA . SER A 1 173 ? -1.372 -2.358 -7.483 1.00 96.88 173 SER A CA 1
ATOM 1240 C C . SER A 1 173 ? -1.404 -0.916 -6.997 1.00 96.88 173 SER A C 1
ATOM 1242 O O . SER A 1 173 ? -1.675 -0.689 -5.822 1.00 96.88 173 SER A O 1
ATOM 1244 N N . PHE A 1 174 ? -1.171 0.048 -7.883 1.00 96.38 174 PHE A N 1
ATOM 1245 C CA . PHE A 1 174 ? -1.361 1.471 -7.601 1.00 96.38 174 PHE A CA 1
ATOM 1246 C C . PHE A 1 174 ? -2.512 2.027 -8.442 1.00 96.38 174 PHE A C 1
ATOM 1248 O O . PHE A 1 174 ? -2.492 1.941 -9.667 1.00 96.38 174 PHE A O 1
ATOM 1255 N N . ASP A 1 175 ? -3.523 2.582 -7.789 1.00 95.06 175 ASP A N 1
ATOM 1256 C CA . ASP A 1 175 ? -4.620 3.270 -8.461 1.00 95.06 175 ASP A CA 1
ATOM 1257 C C . ASP A 1 175 ? -4.536 4.761 -8.166 1.00 95.06 175 ASP A C 1
ATOM 1259 O O . ASP A 1 175 ? -4.821 5.163 -7.041 1.00 95.06 175 ASP A O 1
ATOM 1263 N N . GLY A 1 176 ? -4.158 5.555 -9.170 1.00 92.62 176 GLY A N 1
ATOM 1264 C CA . GLY A 1 176 ? -3.982 7.002 -9.032 1.00 92.62 176 GLY A CA 1
ATOM 1265 C C . GLY A 1 176 ? -5.267 7.755 -8.683 1.00 92.62 176 GLY A C 1
ATOM 1266 O O . GLY A 1 176 ? -5.198 8.832 -8.125 1.00 92.62 176 GLY A O 1
ATOM 1267 N N . GLN A 1 177 ? -6.446 7.164 -8.930 1.00 90.62 177 GLN A N 1
ATOM 1268 C CA . GLN A 1 177 ? -7.768 7.763 -8.671 1.00 90.62 177 GLN A CA 1
ATOM 1269 C C . GLN A 1 177 ? -8.081 9.071 -9.430 1.00 90.62 177 GLN A C 1
ATOM 1271 O O . GLN A 1 177 ? -9.267 9.420 -9.505 1.00 90.62 177 GLN A O 1
ATOM 1276 N N . ASP A 1 178 ? -7.116 9.743 -10.070 1.00 80.75 178 ASP A N 1
ATOM 1277 C CA . ASP A 1 178 ? -7.412 10.920 -10.882 1.00 80.75 178 ASP A CA 1
ATOM 1278 C C . ASP A 1 178 ? -7.938 10.558 -12.285 1.00 80.75 178 ASP A C 1
ATOM 1280 O O . ASP A 1 178 ? -7.392 9.756 -13.042 1.00 80.75 178 ASP A O 1
ATOM 1284 N N . SER A 1 179 ? -9.027 11.221 -12.668 1.00 65.31 179 SER A N 1
ATOM 1285 C CA . SER A 1 179 ? -9.612 11.168 -14.018 1.00 65.31 179 SER A CA 1
ATOM 1286 C C . SER A 1 179 ? -9.499 12.511 -14.758 1.00 65.31 179 SER A C 1
ATOM 1288 O O . SER A 1 179 ? -10.094 12.701 -15.826 1.00 65.31 179 SER A O 1
ATOM 1290 N N . GLY A 1 180 ? -8.787 13.467 -14.158 1.00 68.00 180 GLY A N 1
ATOM 1291 C CA . GLY A 1 180 ? -8.716 14.872 -14.514 1.00 68.00 180 GLY A CA 1
ATOM 1292 C C . GLY A 1 180 ? -7.470 15.282 -15.302 1.00 68.00 180 GLY A C 1
ATOM 1293 O O . GLY A 1 180 ? -6.984 14.581 -16.187 1.00 68.00 180 GLY A O 1
ATOM 1294 N N . THR A 1 181 ? -7.045 16.531 -15.078 1.00 63.84 181 THR A N 1
ATOM 1295 C CA . THR A 1 181 ? -5.893 17.164 -15.753 1.00 63.84 181 THR A CA 1
ATOM 1296 C C . THR A 1 181 ? -4.637 17.209 -14.891 1.00 63.84 181 THR A C 1
ATOM 1298 O O . THR A 1 181 ? -3.573 17.560 -15.406 1.00 63.84 181 THR A O 1
ATOM 1301 N N . SER A 1 182 ? -4.773 16.945 -13.592 1.00 72.00 182 SER A N 1
ATOM 1302 C CA . SER A 1 182 ? -3.658 16.509 -12.760 1.00 72.00 182 SER A CA 1
ATOM 1303 C C . SER A 1 182 ? -3.276 15.105 -13.222 1.00 72.00 182 SER A C 1
ATOM 1305 O O . SER A 1 182 ? -4.043 14.402 -13.870 1.00 72.00 182 SER A O 1
ATOM 1307 N N . ALA A 1 183 ? -2.003 14.790 -13.097 1.00 87.12 183 ALA A N 1
ATOM 1308 C CA . ALA A 1 183 ? -1.430 13.620 -13.725 1.00 87.12 183 ALA A CA 1
ATOM 1309 C C . ALA A 1 183 ? -0.630 12.912 -12.650 1.00 87.12 183 ALA A C 1
ATOM 1311 O O . ALA A 1 183 ? 0.449 13.401 -12.295 1.00 87.12 183 ALA A O 1
ATOM 1312 N N . ASP A 1 184 ? -1.170 11.804 -12.150 1.00 94.00 184 ASP A N 1
ATOM 1313 C CA . ASP A 1 184 ? -0.458 10.956 -11.208 1.00 94.00 184 ASP A CA 1
ATOM 1314 C C . ASP A 1 184 ? 0.789 10.389 -11.873 1.00 94.00 184 ASP A C 1
ATOM 1316 O O . ASP A 1 184 ? 0.831 10.117 -13.084 1.00 94.00 184 ASP A O 1
ATOM 1320 N N . SER A 1 185 ? 1.826 10.221 -11.068 1.00 95.19 185 SER A N 1
ATOM 1321 C CA . SER A 1 185 ? 3.127 9.754 -11.517 1.00 95.19 185 SER A CA 1
ATOM 1322 C C . SER A 1 185 ? 3.586 8.540 -10.724 1.00 95.19 185 SER A C 1
ATOM 1324 O O . SER A 1 185 ? 3.348 8.432 -9.524 1.00 95.19 185 SER A O 1
ATOM 1326 N N . LEU A 1 186 ? 4.247 7.622 -11.423 1.00 96.19 186 LEU A N 1
ATOM 1327 C CA . LEU A 1 186 ? 4.916 6.449 -10.878 1.00 96.19 186 LEU A CA 1
ATOM 1328 C C . LEU A 1 186 ? 6.417 6.607 -11.110 1.00 96.19 186 LEU A C 1
ATOM 1330 O O . LEU A 1 186 ? 6.863 6.771 -12.241 1.00 96.19 186 LEU A O 1
ATOM 1334 N N . ASP A 1 187 ? 7.201 6.537 -10.048 1.00 96.31 187 ASP A N 1
ATOM 1335 C CA . ASP A 1 187 ? 8.648 6.697 -10.090 1.00 96.31 187 ASP A CA 1
ATOM 1336 C C . ASP A 1 187 ? 9.333 5.425 -9.595 1.00 96.31 187 ASP A C 1
ATOM 1338 O O . ASP A 1 187 ? 9.153 5.026 -8.446 1.00 96.31 187 ASP A O 1
ATOM 1342 N N . LEU A 1 188 ? 10.119 4.771 -10.446 1.00 95.31 188 LEU A N 1
ATOM 1343 C CA . LEU A 1 188 ? 10.873 3.573 -10.089 1.00 95.31 188 LEU A CA 1
ATOM 1344 C C . LEU A 1 188 ? 12.320 3.953 -9.818 1.00 95.31 188 LEU A C 1
ATOM 1346 O O . LEU A 1 188 ? 13.041 4.396 -10.715 1.00 95.31 188 LEU A O 1
ATOM 1350 N N . ARG A 1 189 ? 12.776 3.747 -8.583 1.00 94.12 189 ARG A N 1
ATOM 1351 C CA . ARG A 1 189 ? 14.128 4.113 -8.165 1.00 94.12 189 ARG A CA 1
ATOM 1352 C C . ARG A 1 189 ? 14.810 2.957 -7.461 1.00 94.12 189 ARG A C 1
ATOM 1354 O O . ARG A 1 189 ? 14.221 2.247 -6.647 1.00 94.12 189 ARG A O 1
ATOM 1361 N N . ALA A 1 190 ? 16.101 2.832 -7.731 1.00 91.56 190 ALA A N 1
ATOM 1362 C CA . ALA A 1 190 ? 16.987 1.970 -6.979 1.00 91.56 190 ALA A CA 1
ATOM 1363 C C . ALA A 1 190 ? 18.331 2.677 -6.751 1.00 91.56 190 ALA A C 1
ATOM 1365 O O . ALA A 1 190 ? 18.801 3.423 -7.611 1.00 91.56 190 ALA A O 1
ATOM 1366 N N . PRO A 1 191 ? 18.987 2.466 -5.604 1.00 84.06 191 PRO A N 1
ATOM 1367 C CA . PRO A 1 191 ? 20.371 2.854 -5.410 1.00 84.06 191 PRO A CA 1
ATOM 1368 C C . PRO A 1 191 ? 21.269 2.019 -6.331 1.00 84.06 191 PRO A C 1
ATOM 1370 O O . PRO A 1 191 ? 20.970 0.862 -6.623 1.00 84.06 191 PRO A O 1
ATOM 1373 N N . GLY A 1 192 ? 22.420 2.572 -6.726 1.00 81.81 192 GLY A N 1
ATOM 1374 C CA . GLY A 1 192 ? 23.325 1.986 -7.732 1.00 81.81 192 GLY A CA 1
ATOM 1375 C C . GLY A 1 192 ? 23.997 0.646 -7.384 1.00 81.81 192 GLY A C 1
ATOM 1376 O O . GLY A 1 192 ? 24.985 0.286 -8.011 1.00 81.81 192 GLY A O 1
ATOM 1377 N N . PHE A 1 193 ? 23.521 -0.081 -6.370 1.00 85.81 193 PHE A N 1
ATOM 1378 C CA . PHE A 1 193 ? 23.918 -1.465 -6.098 1.00 85.81 193 PHE A CA 1
ATOM 1379 C C . PHE A 1 193 ? 22.908 -2.500 -6.607 1.00 85.81 193 PHE A C 1
ATOM 1381 O O . PHE A 1 193 ? 23.202 -3.693 -6.560 1.00 85.81 193 PHE A O 1
ATOM 1388 N N . PHE A 1 194 ? 21.719 -2.074 -7.033 1.00 91.94 194 PHE A N 1
ATOM 1389 C CA . PHE A 1 194 ? 20.690 -2.962 -7.558 1.00 91.94 194 PHE A CA 1
ATOM 1390 C C . PHE A 1 194 ? 20.690 -2.915 -9.088 1.00 91.94 194 PHE A C 1
ATOM 1392 O O . PHE A 1 194 ? 20.724 -1.844 -9.690 1.00 91.94 194 PHE A O 1
ATOM 1399 N N . THR A 1 195 ? 20.643 -4.087 -9.714 1.00 92.94 195 THR A N 1
ATOM 1400 C CA . THR A 1 195 ? 20.469 -4.240 -11.158 1.00 92.94 195 THR A CA 1
ATOM 1401 C C . THR A 1 195 ? 19.440 -5.333 -11.376 1.00 92.94 195 THR A C 1
ATOM 1403 O O . THR A 1 195 ? 19.693 -6.478 -11.001 1.00 92.94 195 THR A O 1
ATOM 1406 N N . ALA A 1 196 ? 18.294 -4.974 -11.950 1.00 94.81 196 ALA A N 1
ATOM 1407 C CA . ALA A 1 196 ? 17.282 -5.945 -12.340 1.00 94.81 196 ALA A CA 1
ATOM 1408 C C . ALA A 1 196 ? 17.820 -6.807 -13.488 1.00 94.81 196 ALA A C 1
ATOM 1410 O O . ALA A 1 196 ? 18.499 -6.299 -14.386 1.00 94.81 196 ALA A O 1
ATOM 1411 N N . ALA A 1 197 ? 17.522 -8.103 -13.491 1.00 95.69 197 ALA A N 1
ATOM 1412 C CA . ALA A 1 197 ? 17.799 -8.920 -14.669 1.00 95.69 197 ALA A CA 1
ATOM 1413 C C . ALA A 1 197 ? 16.869 -8.508 -15.817 1.00 95.69 197 ALA A C 1
ATOM 1415 O O . ALA A 1 197 ? 17.315 -8.336 -16.947 1.00 95.69 197 ALA A O 1
ATOM 1416 N N . THR A 1 198 ? 15.593 -8.285 -15.512 1.00 96.69 198 THR A N 1
ATOM 1417 C CA . THR A 1 198 ? 14.574 -7.905 -16.489 1.00 96.69 198 THR A CA 1
ATOM 1418 C C . THR A 1 198 ? 13.665 -6.815 -15.937 1.00 96.69 198 THR A C 1
ATOM 1420 O O . THR A 1 198 ? 13.214 -6.891 -14.793 1.00 96.69 198 THR A O 1
ATOM 1423 N N . VAL A 1 199 ? 13.366 -5.817 -16.769 1.00 97.12 199 VAL A N 1
ATOM 1424 C CA . VAL A 1 199 ? 12.271 -4.868 -16.541 1.00 97.12 199 VAL A CA 1
ATOM 1425 C C . VAL A 1 199 ? 11.366 -4.867 -17.765 1.00 97.12 199 VAL A C 1
ATOM 1427 O O . VAL A 1 199 ? 11.782 -4.486 -18.858 1.00 97.12 199 VAL A O 1
ATOM 1430 N N . THR A 1 200 ? 10.122 -5.301 -17.592 1.00 97.38 200 THR A N 1
ATOM 1431 C CA . THR A 1 200 ? 9.127 -5.348 -18.669 1.00 97.38 200 THR A CA 1
ATOM 1432 C C . THR A 1 200 ? 7.998 -4.378 -18.379 1.00 97.38 200 THR A C 1
ATOM 1434 O O . THR A 1 200 ? 7.241 -4.565 -17.429 1.00 97.38 200 THR A O 1
ATOM 1437 N N . HIS A 1 201 ? 7.848 -3.371 -19.231 1.00 96.62 201 HIS A N 1
ATOM 1438 C CA . HIS A 1 201 ? 6.713 -2.456 -19.229 1.00 96.62 201 HIS A CA 1
ATOM 1439 C C . HIS A 1 201 ? 5.624 -2.993 -20.148 1.00 96.62 201 HIS A C 1
ATOM 1441 O O . HIS A 1 201 ? 5.885 -3.316 -21.307 1.00 96.62 201 HIS A O 1
ATOM 1447 N N . GLN A 1 202 ? 4.392 -3.054 -19.658 1.00 96.12 202 GLN A N 1
ATOM 1448 C CA . GLN A 1 202 ? 3.233 -3.477 -20.429 1.00 96.12 202 GLN A CA 1
ATOM 1449 C C . GLN A 1 202 ? 2.098 -2.461 -20.283 1.00 96.12 202 GLN A C 1
ATOM 1451 O O . GLN A 1 202 ? 1.438 -2.415 -19.249 1.00 96.12 202 GLN A O 1
ATOM 1456 N N . THR A 1 203 ? 1.814 -1.688 -21.333 1.00 94.50 203 THR A N 1
ATOM 1457 C CA . THR A 1 203 ? 0.656 -0.780 -21.358 1.00 94.50 203 THR A CA 1
ATOM 1458 C C . THR A 1 203 ? -0.532 -1.459 -22.031 1.00 94.50 203 THR A C 1
ATOM 1460 O O . THR A 1 203 ? -0.398 -2.144 -23.049 1.00 94.50 203 THR A O 1
ATOM 1463 N N . THR A 1 204 ? -1.718 -1.315 -21.441 1.00 91.56 204 THR A N 1
ATOM 1464 C CA . THR A 1 204 ? -2.963 -1.912 -21.962 1.00 91.56 204 THR A CA 1
ATOM 1465 C C . THR A 1 204 ? -3.929 -0.851 -22.477 1.00 91.56 204 THR A C 1
ATOM 1467 O O . THR A 1 204 ? -4.584 -1.060 -23.498 1.00 91.56 204 THR A O 1
ATOM 1470 N N . PHE A 1 205 ? -3.970 0.305 -21.813 1.00 88.50 205 PHE A N 1
ATOM 1471 C CA . PHE A 1 205 ? -4.693 1.508 -22.215 1.00 88.50 205 PHE A CA 1
ATOM 1472 C C . PHE A 1 205 ? -3.876 2.743 -21.824 1.00 88.50 205 PHE A C 1
ATOM 1474 O O . PHE A 1 205 ? -2.903 2.634 -21.077 1.00 88.50 205 PHE A O 1
ATOM 1481 N N . SER A 1 206 ? -4.312 3.928 -22.267 1.00 88.31 206 SER A N 1
ATOM 1482 C CA . SER A 1 206 ? -3.756 5.177 -21.742 1.00 88.31 206 SER A CA 1
ATOM 1483 C C . SER A 1 206 ? -3.874 5.172 -20.220 1.00 88.31 206 SER A C 1
ATOM 1485 O O . SER A 1 206 ? -4.979 4.999 -19.704 1.00 88.31 206 SER A O 1
ATOM 1487 N N . GLN A 1 207 ? -2.752 5.379 -19.534 1.00 92.25 207 GLN A N 1
ATOM 1488 C CA . GLN A 1 207 ? -2.668 5.438 -18.073 1.00 92.25 207 GLN A CA 1
ATOM 1489 C C . GLN A 1 207 ? -2.972 4.119 -17.341 1.00 92.25 207 GLN A C 1
ATOM 1491 O O . GLN A 1 207 ? -3.299 4.120 -16.159 1.00 92.25 207 GLN A O 1
ATOM 1496 N N . THR A 1 208 ? -2.927 2.969 -18.017 1.00 94.00 208 THR A N 1
ATOM 1497 C CA . THR A 1 208 ? -3.174 1.666 -17.375 1.00 94.00 208 THR A CA 1
ATOM 1498 C C . THR A 1 208 ? -2.240 0.600 -17.919 1.00 94.00 208 THR A C 1
ATOM 1500 O O . THR A 1 208 ? -2.118 0.408 -19.134 1.00 94.00 208 THR A O 1
ATOM 1503 N N . GLY A 1 209 ? -1.617 -0.151 -17.022 1.00 95.75 209 GLY A N 1
ATOM 1504 C CA . GLY A 1 209 ? -0.647 -1.162 -17.400 1.00 95.75 209 GLY A CA 1
ATOM 1505 C C . GLY A 1 209 ? -0.032 -1.873 -16.210 1.00 95.75 209 GLY A C 1
ATOM 1506 O O . GLY A 1 209 ? -0.594 -1.908 -15.117 1.00 95.75 209 GLY A O 1
ATOM 1507 N N . SER A 1 210 ? 1.128 -2.463 -16.453 1.00 97.25 210 SER A N 1
ATOM 1508 C CA . SER A 1 210 ? 1.934 -3.113 -15.436 1.00 97.25 210 SER A CA 1
ATOM 1509 C C . SER A 1 210 ? 3.418 -3.006 -15.751 1.00 97.25 210 SER A C 1
ATOM 1511 O O . SER A 1 210 ? 3.811 -2.922 -16.914 1.00 97.25 210 SER A O 1
ATOM 1513 N N . ILE A 1 211 ? 4.238 -3.083 -14.712 1.00 97.69 211 ILE A N 1
ATOM 1514 C CA . ILE A 1 211 ? 5.691 -3.180 -14.788 1.00 97.69 211 ILE A CA 1
ATOM 1515 C C . ILE A 1 211 ? 6.098 -4.455 -14.058 1.00 97.69 211 ILE A C 1
ATOM 1517 O O . ILE A 1 211 ? 5.714 -4.655 -12.906 1.00 97.69 211 ILE A O 1
ATOM 1521 N N . SER A 1 212 ? 6.844 -5.328 -14.728 1.00 97.56 212 SER A N 1
ATOM 1522 C CA . SER A 1 212 ? 7.443 -6.514 -14.118 1.00 97.56 212 SER A CA 1
ATOM 1523 C C . SER A 1 212 ? 8.937 -6.290 -13.911 1.00 97.56 212 SER A C 1
ATOM 1525 O O . SER A 1 212 ? 9.628 -5.927 -14.860 1.00 97.56 212 SER A O 1
ATOM 1527 N N . ILE A 1 213 ? 9.421 -6.491 -12.686 1.00 96.88 213 ILE A N 1
ATOM 1528 C CA . ILE A 1 213 ? 10.827 -6.375 -12.283 1.00 96.88 213 ILE A CA 1
ATOM 1529 C C . ILE A 1 213 ? 11.234 -7.730 -11.706 1.00 96.88 213 ILE A C 1
ATOM 1531 O O . ILE A 1 213 ? 10.825 -8.062 -10.596 1.00 96.88 213 ILE A O 1
ATOM 1535 N N . ASP A 1 214 ? 12.008 -8.520 -12.451 1.00 96.06 214 ASP A N 1
ATOM 1536 C CA . ASP A 1 214 ? 12.415 -9.880 -12.049 1.00 96.06 214 ASP A CA 1
ATOM 1537 C C . ASP A 1 214 ? 11.236 -10.734 -11.532 1.00 96.06 214 ASP A C 1
ATOM 1539 O O . ASP A 1 214 ? 11.260 -11.255 -10.418 1.00 96.06 214 ASP A O 1
ATOM 1543 N N . ASP A 1 215 ? 10.177 -10.830 -12.343 1.00 95.12 215 ASP A N 1
ATOM 1544 C CA . ASP A 1 215 ? 8.896 -11.502 -12.058 1.00 95.12 215 ASP A CA 1
ATOM 1545 C C . ASP A 1 215 ? 7.996 -10.828 -11.001 1.00 95.12 215 ASP A C 1
ATOM 1547 O O . ASP A 1 215 ? 6.815 -11.167 -10.907 1.00 95.12 215 ASP A O 1
ATOM 1551 N N . ALA A 1 216 ? 8.478 -9.833 -10.250 1.00 95.50 216 ALA A N 1
ATOM 1552 C CA . ALA A 1 216 ? 7.637 -9.053 -9.343 1.00 95.50 216 ALA A CA 1
ATOM 1553 C C . ALA A 1 216 ? 6.795 -8.039 -10.132 1.00 95.50 216 ALA A C 1
ATOM 1555 O O . ALA A 1 216 ? 7.331 -7.299 -10.954 1.00 95.50 216 ALA A O 1
ATOM 1556 N N . ILE A 1 217 ? 5.479 -7.998 -9.905 1.00 96.62 217 ILE A N 1
ATOM 1557 C CA . ILE A 1 217 ? 4.550 -7.205 -10.725 1.00 96.62 217 ILE A CA 1
ATOM 1558 C C . ILE A 1 217 ? 4.003 -6.010 -9.943 1.00 96.62 217 ILE A C 1
ATOM 1560 O O . ILE A 1 217 ? 3.415 -6.169 -8.872 1.00 96.62 217 ILE A O 1
ATOM 1564 N N . VAL A 1 218 ? 4.124 -4.830 -10.552 1.00 97.31 218 VAL A N 1
ATOM 1565 C CA . VAL A 1 218 ? 3.387 -3.612 -10.205 1.00 97.31 218 VAL A CA 1
ATOM 1566 C C . VAL A 1 218 ? 2.332 -3.375 -11.274 1.00 97.31 218 VAL A C 1
ATOM 1568 O O . VAL A 1 218 ? 2.673 -3.091 -12.417 1.00 97.31 218 VAL A O 1
ATOM 1571 N N . SER A 1 219 ? 1.054 -3.484 -10.932 1.00 97.56 219 SER A N 1
ATOM 1572 C CA . SER A 1 219 ? -0.044 -3.030 -11.792 1.00 97.56 219 SER A CA 1
ATOM 1573 C C . SER A 1 219 ? -0.384 -1.580 -11.476 1.00 97.56 219 SER A C 1
ATOM 1575 O O . SER A 1 219 ? -0.234 -1.144 -10.335 1.00 97.56 219 SER A O 1
ATOM 1577 N N . TYR A 1 220 ? -0.846 -0.828 -12.469 1.00 96.50 220 TYR A N 1
ATOM 1578 C CA . TYR A 1 220 ? -1.255 0.553 -12.257 1.00 96.50 220 TYR A CA 1
ATOM 1579 C C . TYR A 1 220 ? -2.462 0.963 -13.100 1.00 96.50 220 TYR A C 1
ATOM 1581 O O . TYR A 1 220 ? -2.626 0.524 -14.244 1.00 96.50 220 TYR A O 1
ATOM 1589 N N . THR A 1 221 ? -3.279 1.853 -12.542 1.00 95.19 221 THR A N 1
ATOM 1590 C CA . THR A 1 221 ? -4.399 2.532 -13.207 1.00 95.19 221 THR A CA 1
ATOM 1591 C C . THR A 1 221 ? -4.328 4.030 -12.950 1.00 95.19 221 THR A C 1
ATOM 1593 O O . THR A 1 221 ? -3.874 4.457 -11.895 1.00 95.19 221 THR A O 1
ATOM 1596 N N . GLN A 1 222 ? -4.793 4.822 -13.917 1.00 93.81 222 GLN A N 1
ATOM 1597 C CA . GLN A 1 222 ? -4.850 6.288 -13.842 1.00 93.81 222 GLN A CA 1
ATOM 1598 C C . GLN A 1 222 ? -3.479 6.975 -13.656 1.00 93.81 222 GLN A C 1
ATOM 1600 O O . GLN A 1 222 ? -3.399 8.133 -13.284 1.00 93.81 222 GLN A O 1
ATOM 1605 N N . VAL A 1 223 ? -2.380 6.301 -14.015 1.00 94.06 223 VAL A N 1
ATOM 1606 C CA . VAL A 1 223 ? -1.024 6.874 -13.952 1.00 94.06 223 VAL A CA 1
ATOM 1607 C C . VAL A 1 223 ? -0.639 7.512 -15.280 1.00 94.06 223 VAL A C 1
ATOM 1609 O O . VAL A 1 223 ? -0.473 6.829 -16.290 1.00 94.06 223 VAL A O 1
ATOM 1612 N N . ALA A 1 224 ? -0.459 8.827 -15.289 1.00 92.56 224 ALA A N 1
ATOM 1613 C CA . ALA A 1 224 ? -0.167 9.594 -16.494 1.00 92.56 224 ALA A CA 1
ATOM 1614 C C . ALA A 1 224 ? 1.318 9.617 -16.880 1.00 92.56 224 ALA A C 1
ATOM 1616 O O . ALA A 1 224 ? 1.627 9.731 -18.069 1.00 92.56 224 ALA A O 1
ATOM 1617 N N . GLN A 1 225 ? 2.227 9.500 -15.911 1.00 93.69 225 GLN A N 1
ATOM 1618 C CA . GLN A 1 225 ? 3.670 9.483 -16.154 1.00 93.69 225 GLN A CA 1
ATOM 1619 C C . GLN A 1 225 ? 4.350 8.344 -15.397 1.00 93.69 225 GLN A C 1
ATOM 1621 O O . GLN A 1 225 ? 4.061 8.107 -14.230 1.00 93.69 225 GLN A O 1
ATOM 1626 N N . ILE A 1 226 ? 5.301 7.682 -16.056 1.00 95.06 226 ILE A N 1
ATOM 1627 C CA . ILE A 1 226 ? 6.184 6.695 -15.435 1.00 95.06 226 ILE A CA 1
ATOM 1628 C C . ILE A 1 226 ? 7.625 7.151 -15.651 1.00 95.06 226 ILE A C 1
ATOM 1630 O O . ILE A 1 226 ? 8.079 7.228 -16.792 1.00 95.06 226 ILE A O 1
ATOM 1634 N N . ASP A 1 227 ? 8.327 7.451 -14.563 1.00 95.44 227 ASP A N 1
ATOM 1635 C CA . ASP A 1 227 ? 9.766 7.707 -14.546 1.00 95.44 227 ASP A CA 1
ATOM 1636 C C . ASP A 1 227 ? 10.479 6.436 -14.067 1.00 95.44 227 ASP A C 1
ATOM 1638 O O . ASP A 1 227 ? 10.510 6.139 -12.876 1.00 95.44 227 ASP A O 1
ATOM 1642 N N . ASP A 1 228 ? 11.068 5.674 -14.987 1.00 95.19 228 ASP A N 1
ATOM 1643 C CA . ASP A 1 228 ? 11.877 4.497 -14.656 1.00 95.19 228 ASP A CA 1
ATOM 1644 C C . ASP A 1 228 ? 13.366 4.867 -14.594 1.00 95.19 228 ASP A C 1
ATOM 1646 O O . ASP A 1 228 ? 13.964 5.255 -15.599 1.00 95.19 228 ASP A O 1
ATOM 1650 N N . ARG A 1 229 ? 13.966 4.759 -13.404 1.00 93.50 229 ARG A N 1
ATOM 1651 C CA . ARG A 1 229 ? 15.396 5.006 -13.147 1.00 93.50 229 ARG A CA 1
ATOM 1652 C C . ARG A 1 229 ? 16.130 3.756 -12.664 1.00 93.50 229 ARG A C 1
ATOM 1654 O O . ARG A 1 229 ? 17.187 3.863 -12.039 1.00 93.50 229 ARG A O 1
ATOM 1661 N N . LEU A 1 230 ? 15.572 2.571 -12.890 1.00 92.94 230 LEU A N 1
ATOM 1662 C CA . LEU A 1 230 ? 16.217 1.317 -12.520 1.00 92.94 230 LEU A CA 1
ATOM 1663 C C . LEU A 1 230 ? 17.361 1.006 -13.482 1.00 92.94 230 LEU A C 1
ATOM 1665 O O . LEU A 1 230 ? 17.224 1.169 -14.692 1.00 92.94 230 LEU A O 1
ATOM 1669 N N . THR A 1 231 ? 18.472 0.475 -12.972 1.00 91.38 231 THR A N 1
ATOM 1670 C CA . THR A 1 231 ? 19.451 -0.235 -13.807 1.00 91.38 231 THR A CA 1
ATOM 1671 C C . THR A 1 231 ? 18.912 -1.634 -14.104 1.00 91.38 231 THR A C 1
ATOM 1673 O O . THR A 1 231 ? 18.544 -2.355 -13.174 1.00 91.38 231 THR A O 1
ATOM 1676 N N . ALA A 1 232 ? 18.876 -2.034 -15.375 1.00 93.69 232 ALA A N 1
ATOM 1677 C CA . ALA A 1 232 ? 18.388 -3.345 -15.802 1.00 93.69 232 ALA A CA 1
ATOM 1678 C C . ALA A 1 232 ? 19.283 -3.935 -16.897 1.00 93.69 232 ALA A C 1
ATOM 1680 O O . ALA A 1 232 ? 19.814 -3.182 -17.709 1.00 93.69 232 ALA A O 1
ATOM 1681 N N . VAL A 1 233 ? 19.444 -5.263 -16.912 1.00 93.94 233 VAL A N 1
ATOM 1682 C CA . VAL A 1 233 ? 20.177 -5.972 -17.977 1.00 93.94 233 VAL A CA 1
ATOM 1683 C C . VAL A 1 233 ? 19.354 -6.007 -19.260 1.00 93.94 233 VAL A C 1
ATOM 1685 O O . VAL A 1 233 ? 19.859 -5.632 -20.311 1.00 93.94 233 VAL A O 1
ATOM 1688 N N . ASP A 1 234 ? 18.092 -6.423 -19.163 1.00 95.00 234 ASP A N 1
ATOM 1689 C CA . ASP A 1 234 ? 17.161 -6.458 -20.286 1.00 95.00 234 ASP A CA 1
ATOM 1690 C C . ASP A 1 234 ? 15.943 -5.573 -19.984 1.00 95.00 234 ASP A C 1
ATOM 1692 O O . ASP A 1 234 ? 15.326 -5.678 -18.917 1.00 95.00 234 ASP A O 1
ATOM 1696 N N . ARG A 1 235 ? 15.574 -4.708 -20.937 1.00 95.69 235 ARG A N 1
ATOM 1697 C CA . ARG A 1 235 ? 14.345 -3.904 -20.875 1.00 95.69 235 ARG A CA 1
ATOM 1698 C C . ARG A 1 235 ? 13.437 -4.190 -22.059 1.00 95.69 235 ARG A C 1
ATOM 1700 O O . ARG A 1 235 ? 13.867 -4.153 -23.211 1.00 95.69 235 ARG A O 1
ATOM 1707 N N . GLU A 1 236 ? 12.163 -4.412 -21.772 1.00 95.94 236 GLU A N 1
ATOM 1708 C CA . GLU A 1 236 ? 11.133 -4.659 -22.775 1.00 95.94 2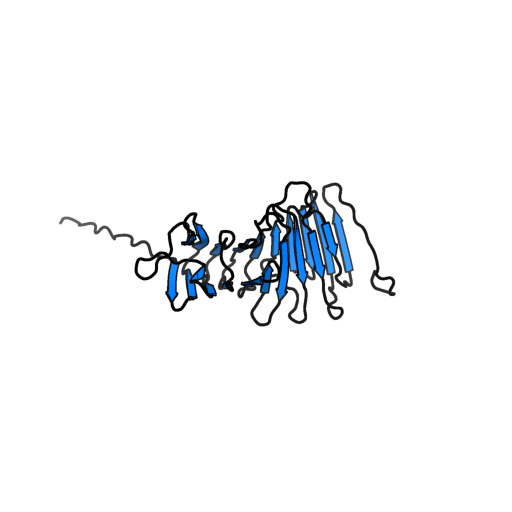36 GLU A CA 1
ATOM 1709 C C . GLU A 1 236 ? 9.972 -3.673 -22.605 1.00 95.94 236 GLU A C 1
ATOM 1711 O O . GLU A 1 236 ? 9.530 -3.400 -21.491 1.00 95.94 236 GLU A O 1
ATOM 1716 N N . PHE A 1 237 ? 9.466 -3.144 -23.722 1.00 95.19 237 PHE A N 1
ATOM 1717 C CA . PHE A 1 237 ? 8.322 -2.234 -23.751 1.00 95.19 237 PHE A CA 1
ATOM 1718 C C . PHE A 1 237 ? 7.243 -2.789 -24.677 1.00 95.19 237 PHE A C 1
ATOM 1720 O O . PHE A 1 237 ? 7.400 -2.819 -25.899 1.00 95.19 237 PHE A O 1
ATOM 1727 N N . ASN A 1 238 ? 6.127 -3.188 -24.081 1.00 94.25 238 ASN A N 1
ATOM 1728 C CA . ASN A 1 238 ? 4.994 -3.802 -24.748 1.00 94.25 238 ASN A CA 1
ATOM 1729 C C . ASN A 1 238 ? 3.768 -2.885 -24.684 1.00 94.25 238 ASN A C 1
ATOM 1731 O O . ASN A 1 238 ? 3.038 -2.871 -23.696 1.00 94.25 238 ASN A O 1
ATOM 1735 N N . ALA A 1 239 ? 3.521 -2.127 -25.753 1.00 90.88 239 ALA A N 1
ATOM 1736 C CA . ALA A 1 239 ? 2.367 -1.233 -25.843 1.00 90.88 239 ALA A CA 1
ATOM 1737 C C . ALA A 1 239 ? 1.206 -1.896 -26.603 1.00 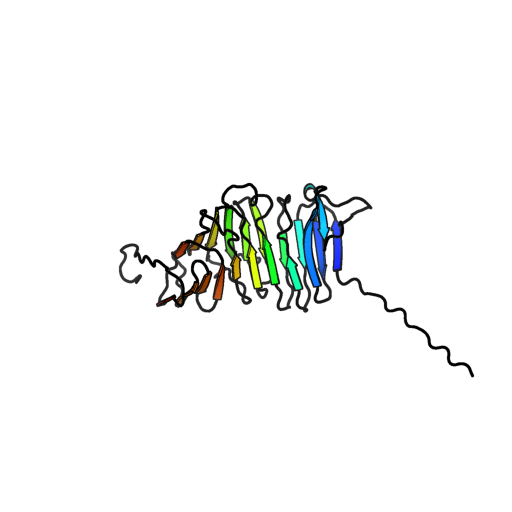90.88 239 ALA A C 1
ATOM 1739 O O . ALA A 1 239 ? 1.266 -2.058 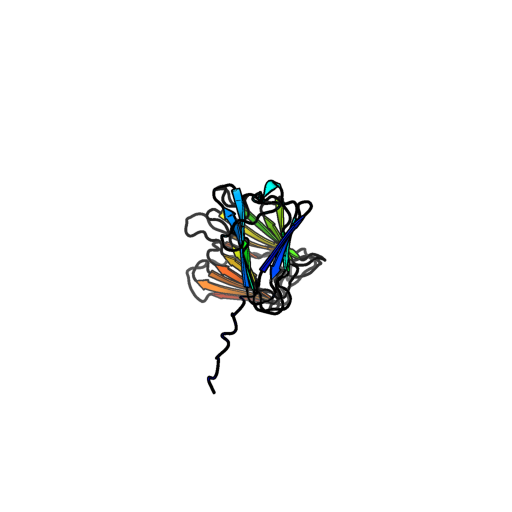-27.826 1.00 90.88 239 ALA A O 1
ATOM 1740 N N . PHE A 1 240 ? 0.143 -2.285 -25.890 1.00 86.12 240 PHE A N 1
ATOM 1741 C CA . PHE A 1 240 ? -1.013 -2.993 -26.462 1.00 86.12 240 PHE A CA 1
ATOM 1742 C C . PHE A 1 240 ? -2.252 -2.109 -26.692 1.00 86.12 240 PHE A C 1
ATOM 1744 O O . PHE A 1 240 ? -3.200 -2.561 -27.340 1.00 86.12 240 PHE A O 1
ATOM 1751 N N . GLY A 1 241 ? -2.259 -0.853 -26.233 1.00 77.19 241 GLY A N 1
ATOM 1752 C CA . GLY A 1 241 ? -3.367 0.082 -26.451 1.00 77.19 241 GLY A CA 1
ATOM 1753 C C . GLY A 1 241 ? -3.057 1.509 -25.992 1.00 77.19 241 GLY A C 1
ATOM 1754 O O . GLY A 1 241 ? -2.142 1.722 -25.215 1.00 77.19 241 GLY A O 1
ATOM 1755 N N . GLY A 1 242 ? -3.832 2.489 -26.475 1.00 78.00 242 GLY A N 1
ATOM 1756 C CA . GLY A 1 242 ? -3.632 3.912 -26.159 1.00 78.00 242 GLY A CA 1
ATOM 1757 C C . GLY A 1 242 ? -2.675 4.652 -27.106 1.00 78.00 242 GLY A C 1
ATOM 1758 O O . GLY A 1 242 ? -2.144 4.089 -28.060 1.00 78.00 242 GLY A O 1
ATOM 1759 N N . SER A 1 243 ? -2.528 5.963 -26.892 1.00 82.88 243 SER A N 1
ATOM 1760 C CA . SER A 1 243 ? -1.468 6.783 -27.497 1.00 82.88 243 SER A CA 1
ATOM 1761 C C . SER A 1 243 ? -0.472 7.131 -26.400 1.00 82.88 243 SER A C 1
ATOM 1763 O O . SER A 1 243 ? -0.617 8.165 -25.753 1.00 82.88 243 SER A O 1
ATOM 1765 N N . ASP A 1 244 ? 0.501 6.252 -26.190 1.00 82.12 244 ASP A N 1
ATOM 1766 C CA . ASP A 1 244 ? 1.560 6.448 -25.203 1.00 82.12 244 ASP A CA 1
ATOM 1767 C C . ASP A 1 244 ? 2.793 7.073 -25.871 1.00 82.12 244 ASP A C 1
ATOM 1769 O O . ASP A 1 244 ? 3.089 6.819 -27.044 1.00 82.12 244 ASP A O 1
ATOM 1773 N N . ILE A 1 245 ? 3.516 7.909 -25.127 1.00 85.12 245 ILE A N 1
ATOM 1774 C CA . ILE A 1 245 ? 4.802 8.465 -25.553 1.00 85.12 245 ILE A CA 1
ATOM 1775 C C . ILE A 1 245 ? 5.876 7.818 -24.692 1.00 85.12 245 ILE A C 1
ATOM 1777 O O . ILE A 1 245 ? 5.918 8.040 -23.487 1.00 85.12 245 ILE A O 1
ATOM 1781 N N . LEU A 1 246 ? 6.761 7.054 -25.326 1.00 84.94 246 LEU A N 1
ATOM 1782 C CA . LEU A 1 246 ? 7.957 6.532 -24.680 1.00 84.94 246 LEU A CA 1
ATOM 1783 C C . LEU A 1 246 ? 9.128 7.477 -24.953 1.00 84.94 246 LEU A C 1
ATOM 1785 O O . LEU A 1 246 ? 9.478 7.724 -26.111 1.00 84.94 246 LEU A O 1
ATOM 1789 N N . VAL A 1 247 ? 9.734 7.993 -23.886 1.00 87.12 247 VAL A N 1
ATOM 1790 C CA . VAL A 1 247 ? 10.981 8.758 -23.949 1.00 87.12 247 VAL A CA 1
ATOM 1791 C C . VAL A 1 247 ? 12.069 7.915 -23.308 1.00 87.12 247 VAL A C 1
ATOM 1793 O O . VAL A 1 247 ? 11.989 7.596 -22.129 1.00 87.12 247 VAL A O 1
ATOM 1796 N N . LEU A 1 248 ? 13.072 7.548 -24.101 1.00 84.00 248 LEU A N 1
ATOM 1797 C CA . LEU A 1 248 ? 14.254 6.843 -23.621 1.00 84.00 248 LEU A CA 1
ATOM 1798 C C . LEU A 1 248 ? 15.393 7.849 -23.468 1.00 84.00 248 LEU A C 1
ATOM 1800 O O . LEU A 1 248 ? 15.647 8.645 -24.377 1.00 84.00 248 LEU A O 1
ATOM 1804 N N . SER A 1 249 ? 16.066 7.800 -22.327 1.00 82.00 249 SER A N 1
ATOM 1805 C CA . SER A 1 249 ? 17.265 8.581 -22.042 1.00 82.00 249 SER A CA 1
ATOM 1806 C C . SER A 1 249 ? 18.257 7.720 -21.274 1.00 82.00 249 SER A C 1
ATOM 1808 O O . SER A 1 249 ? 17.850 7.030 -20.342 1.00 82.00 249 SER A O 1
ATOM 1810 N N . ASP A 1 250 ? 19.526 7.796 -21.654 1.00 76.88 250 ASP A N 1
ATOM 1811 C CA . ASP A 1 250 ? 20.656 7.276 -20.886 1.00 76.88 250 ASP A CA 1
ATOM 1812 C C . ASP A 1 250 ? 21.262 8.397 -20.023 1.00 76.88 250 ASP A C 1
ATOM 1814 O O . ASP A 1 250 ? 20.951 9.584 -20.200 1.00 76.88 250 ASP A O 1
ATOM 1818 N N . ASP A 1 251 ? 22.094 8.033 -19.047 1.00 74.00 251 ASP A N 1
ATOM 1819 C CA . ASP A 1 251 ? 22.870 9.011 -18.272 1.00 74.00 251 ASP A CA 1
ATOM 1820 C C . ASP A 1 251 ? 24.198 9.391 -18.960 1.00 74.00 251 ASP A C 1
ATOM 1822 O O . ASP A 1 251 ? 24.919 10.284 -18.500 1.00 74.00 251 ASP A O 1
ATOM 1826 N N . GLY A 1 252 ? 24.473 8.773 -20.112 1.00 69.31 252 GLY A N 1
ATOM 1827 C CA . GLY A 1 252 ? 25.659 8.982 -20.930 1.00 69.31 252 GLY A CA 1
ATOM 1828 C C . GLY A 1 252 ? 26.873 8.148 -20.510 1.00 69.31 252 GLY A C 1
ATOM 1829 O O . GLY A 1 252 ? 27.955 8.372 -21.065 1.00 69.31 252 GLY A O 1
ATOM 1830 N N . GLU A 1 253 ? 26.733 7.218 -19.562 1.00 72.88 253 GLU A N 1
ATOM 1831 C CA . GLU A 1 253 ? 27.760 6.228 -19.228 1.00 72.88 253 GLU A CA 1
ATOM 1832 C C . GLU A 1 253 ? 27.710 5.025 -20.195 1.00 72.88 253 GLU A C 1
ATOM 1834 O O . GLU A 1 253 ? 26.684 4.685 -20.770 1.00 72.88 253 GLU A O 1
ATOM 1839 N N . GLU A 1 254 ? 28.847 4.369 -20.449 1.00 62.81 254 GLU A N 1
ATOM 1840 C CA . GLU A 1 254 ? 28.877 3.235 -21.387 1.00 62.81 254 GLU A CA 1
ATOM 1841 C C . GLU A 1 254 ? 28.246 1.959 -20.777 1.00 62.81 254 GLU A C 1
ATOM 1843 O O . GLU A 1 254 ? 28.658 1.520 -19.702 1.00 62.81 254 GLU A O 1
ATOM 1848 N N . ASN A 1 255 ? 27.414 1.254 -21.562 1.00 51.69 255 ASN A N 1
ATOM 1849 C CA . ASN A 1 255 ? 26.828 -0.078 -21.281 1.00 51.69 255 ASN A CA 1
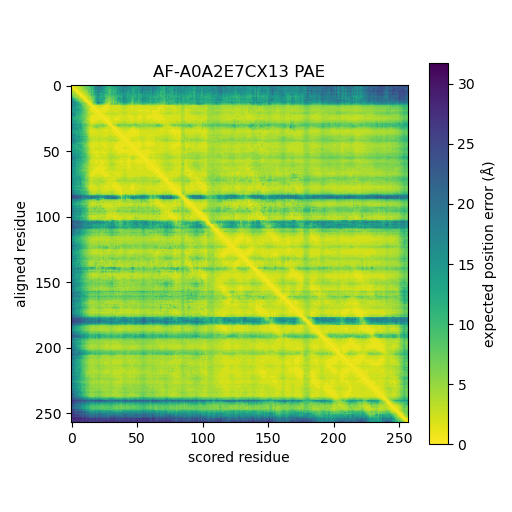ATOM 1850 C C . ASN A 1 255 ? 25.637 -0.114 -20.294 1.00 51.69 255 ASN A C 1
ATOM 1852 O O . ASN A 1 255 ? 25.493 -1.082 -19.548 1.00 51.69 255 ASN A O 1
ATOM 1856 N N . ASP A 1 256 ? 24.783 0.907 -20.306 1.00 58.03 256 ASP A N 1
ATOM 1857 C CA . ASP A 1 256 ? 23.536 1.017 -19.526 1.00 58.03 256 ASP A CA 1
ATOM 1858 C C . ASP A 1 256 ? 22.238 0.818 -20.356 1.00 58.03 256 ASP A C 1
ATOM 1860 O O . ASP A 1 256 ? 21.131 0.790 -19.792 1.00 58.03 256 ASP A O 1
ATOM 1864 N N . GLY A 1 257 ? 22.386 0.672 -21.681 1.00 48.94 257 GLY A N 1
ATOM 1865 C CA . GLY A 1 257 ? 21.312 0.527 -22.674 1.00 48.94 257 GLY A CA 1
ATOM 1866 C C . GLY A 1 257 ? 20.932 -0.901 -23.036 1.00 48.94 257 GLY A C 1
ATOM 1867 O O . GLY A 1 257 ? 21.844 -1.752 -23.150 1.00 48.94 257 GLY A O 1
#

Solvent-accessible surface area (backbone atoms only — not comparable to full-atom values): 13615 Å² total; per-residue (Å²): 134,85,84,79,82,80,78,78,78,82,76,80,76,79,50,67,48,77,50,74,56,99,31,34,38,39,39,36,38,76,45,65,42,76,46,37,35,27,48,48,98,86,52,30,33,21,51,71,84,42,74,41,63,52,97,92,37,71,39,41,41,84,58,39,61,31,39,41,39,35,39,26,72,34,49,28,40,40,33,47,49,45,34,56,68,52,89,38,46,34,40,37,30,41,52,73,19,76,11,39,39,35,43,36,40,40,39,78,24,74,71,78,52,60,37,38,39,39,34,27,36,48,99,76,31,36,35,40,29,39,71,89,72,39,41,37,37,35,52,33,52,52,22,25,40,36,39,35,48,30,77,42,35,34,38,38,33,42,38,35,47,98,69,34,72,55,52,29,80,51,22,30,35,40,35,28,65,31,87,69,89,57,57,14,30,40,35,39,41,46,55,96,86,56,65,38,65,33,38,38,41,36,34,56,35,72,32,27,34,36,38,32,50,70,86,41,41,39,36,40,34,39,36,67,41,76,50,78,59,62,50,45,72,38,80,46,82,45,79,72,37,64,87,78,84,86,83,87,80,80,93,80,64,90,90,74,121

Sequence (257 aa):
MGSYTELLEQRQLLTLLTTFDNGVLTVSSDDGDNIVLATNENGAVTLNGAVVSHDSQPVNPTDVTSLNVFGDDAVNLIDTTGIRAASFPIAIDGGSGEDSIRVGSMSAADDGTGDTLDVSSTLGGIQVVVNSTDTITILDATAQLTIVGSTDQDSFSFNINFFGIPIPTGGLSFDGQDSGTSADSLDLRAPGFFTAATVTHQTTFSQTGSISIDDAIVSYTQVAQIDDRLTAVDREFNAFGGSDILVLSDDGEENDG

Nearest PDB structures (foldseek):
  6sus-assembly1_A  TM=3.778E-01  e=6.458E-02  Bordetella pertussis Tohama I
  6j1g-assembly1_A  TM=3.272E-01  e=4.429E+00  Aquifex aeolicus VF5

Secondary structure (DSSP, 8-state):
-PPP-----------EEEEEETTEEEEEESSS-EEEEEE-TTS-EEETTEEPEETTEEPPGGG-SEEEEE--SS--EEEEEE--S--S-EEEE--SS--EEEEE--GGGSSSS--EEEEEEETTEEEEEETTTEEEEE--SSSEEEEE--SS--EEEEE-BTTB----TT-EEEE----SSS-EEEEEE--TT--EEEEEEEEEETTEEEEEETTEEEEEESEEEEEE---EEEEEEEE-SS---------S-TT--

pLDDT: mean 88.87, std 9.86, range [48.94, 97.75]

Mean predicted aligned error: 6.23 Å

Foldseek 3Di:
DDDDDDDDDDDDPPQWDWDADQQEIEIEGDEAEEWAWAQDPVQFIDTVNHFDDDPNHGHHLVSHQEYEYYYEQEEYEHADQRAQDHQHEYEYENYNHQYAYEYEQYNVFQPQDEKEWEWEADPQAIWTAINNGHIYHYNQLAYEYEYEHYQHAYEYEFEAEPRGGRARPSAYEYENNYPDDRAYEYEYDYDPVDEFQEWEWAAQEQQWTWIATNNHIYTYHRHNYYHYPHQYQYYYYHYNYYDDDDDDDDPPDPPRD

Radius of gyration: 21.34 Å; Cα contacts (8 Å, |Δi|>4): 682; chains: 1; bounding box: 73×60×56 Å